Protein AF-0000000086098957 (afdb_homodimer)

Organism: Naegleria lovaniensis (NCBI:txid51637)

InterPro domains:
  IPR000182 GNAT domain [PF00583] (51-144)
  IPR000182 GNAT domain [PS51186] (6-158)
  IPR016181 Acyl-CoA N-acyltransferase [SSF55729] (6-153)
  IPR050680 YpeA/RimI acetyltransferase [PTHR43420] (32-149)

pLDDT: mean 95.62, std 7.07, range [46.75, 98.88]

Solvent-accessible surface area (backbone atoms only — not comparable to full-atom values): 16841 Å² total; per-residue (Å²): 127,67,72,72,44,76,45,72,46,75,55,51,75,88,45,37,68,60,53,34,50,47,50,41,51,44,36,36,73,76,71,67,37,82,63,54,64,69,46,19,40,49,18,45,47,44,32,68,74,37,58,87,48,20,48,46,35,31,33,30,38,33,51,68,92,45,75,42,79,45,30,36,32,32,35,31,46,39,66,33,39,68,70,50,37,38,31,39,32,56,40,78,72,43,60,41,76,92,53,53,95,68,54,53,63,59,52,47,50,52,52,50,52,52,50,41,54,75,67,61,28,44,29,45,32,36,69,43,53,65,84,41,55,67,61,52,53,51,45,43,74,72,65,33,38,78,45,69,41,39,39,36,33,38,73,63,65,130,127,67,74,72,44,75,46,72,45,76,55,51,74,88,47,38,67,61,52,32,51,46,49,41,52,46,35,36,73,75,70,67,37,84,62,53,64,68,47,20,40,48,18,47,46,45,31,69,74,38,58,87,49,20,46,47,36,30,34,30,38,34,51,68,91,44,75,42,79,46,29,36,33,33,35,30,45,40,65,33,41,68,70,49,37,40,30,38,32,57,39,77,72,41,62,39,76,92,52,53,95,68,53,52,64,59,53,48,50,52,53,51,52,52,50,41,54,73,70,60,28,45,30,46,33,37,69,43,53,66,84,41,56,67,62,52,52,52,45,42,73,72,65,33,37,78,45,69,42,38,38,36,33,37,74,63,64,130

Sequence (316 aa):
MQQESYVIREGVPSDAPKITEFNIMMALETEGILLDREKATRGVVMLFEKPEKGQYFVAVHKNGSEETIVGACLVTYEWSDWRCCDYWWMQSVFVDKEHRRRGVFTQLFKYVEKKCIEAKSASFRLYVDKKNANAKSTYLKLGMQESHYEMCEMNFYEMQQESYVIREGVPSDAPKITEFNIMMALETEGILLDREKATRGVVMLFEKPEKGQYFVAVHKNGSEETIVGACLVTYEWSDWRCCDYWWMQSVFVDKEHRRRGVFTQLFKYVEKKCIEAKSASFRLYVDKKNANAKSTYLKLGMQESHYEMCEMNFYE

Foldseek 3Di:
DQDKDKDKDWDALVCLLVLLVQLQVCCCVPVVDHDDSVVSSCVSNVCNVPVLAWTKMFMWIDDPPDIDTFWMWIWGWDADPPVRATEIEIGSTGGHPVCPPVCRVVVNVVVVVVVCVVRVHPYYYYDDDPPCVVVVVVVVVSPDDDDPDDDDDDDDDD/DQDKDKDKDWDALVCLLVLLVQLQVCCCVPVVDHDDSVVSSCVSNVCNVPVLAWTKMFMWIDDPPDIDTFWMWIWGWDADPPVRATEIEIGSTGGHPVCPPVCRVVVNVVVVVVVCVVRVHPYYYYDDDPPCVVVVVVVVVSPDDDDPDDDDDDDDDD

Structure (mmCIF, N/CA/C/O backbone):
data_AF-0000000086098957-model_v1
#
loop_
_entity.id
_entity.type
_entity.pdbx_description
1 polymer 'N-acetyltransferase domain-containing protein'
#
loop_
_atom_site.group_PDB
_atom_site.id
_atom_site.type_symbol
_atom_site.label_atom_id
_atom_site.label_alt_id
_atom_site.label_comp_id
_atom_site.label_asym_id
_atom_site.label_entity_id
_atom_site.label_seq_id
_atom_site.pdbx_PDB_ins_code
_atom_site.Cartn_x
_atom_site.Cartn_y
_atom_site.Cartn_z
_atom_site.occupancy
_atom_site.B_iso_or_equiv
_atom_site.auth_seq_id
_atom_site.auth_comp_id
_atom_site.auth_asym_id
_atom_site.auth_atom_id
_atom_site.pdbx_PDB_model_num
ATOM 1 N N . MET A 1 1 ? 8.273 39.25 20.828 1 46.75 1 MET A N 1
ATOM 2 C CA . MET A 1 1 ? 7.336 38.75 19.828 1 46.75 1 MET A CA 1
ATOM 3 C C . MET A 1 1 ? 7.418 37.219 19.703 1 46.75 1 MET A C 1
ATOM 5 O O . MET A 1 1 ? 8.492 36.688 19.469 1 46.75 1 MET A O 1
ATOM 9 N N . GLN A 1 2 ? 6.688 36.406 20.359 1 58.78 2 GLN A N 1
ATOM 10 C CA . GLN A 1 2 ? 6.941 35 20.594 1 58.78 2 GLN A CA 1
ATOM 11 C C . GLN A 1 2 ? 7.039 34.25 19.266 1 58.78 2 GLN A C 1
ATOM 13 O O . GLN A 1 2 ? 6.262 34.469 18.344 1 58.78 2 GLN A O 1
ATOM 18 N N . GLN A 1 3 ? 8.164 33.75 18.812 1 69.81 3 GLN A N 1
ATOM 19 C CA . GLN A 1 3 ? 8.547 33.312 17.484 1 69.81 3 GLN A CA 1
ATOM 20 C C . GLN A 1 3 ? 7.715 32.094 17.047 1 69.81 3 GLN A C 1
ATOM 22 O O . GLN A 1 3 ? 7.633 31.109 17.766 1 69.81 3 GLN A O 1
ATOM 27 N N . GLU A 1 4 ? 6.641 32.375 16.141 1 85 4 GLU A N 1
ATOM 28 C CA . GLU A 1 4 ? 5.84 31.328 15.484 1 85 4 GLU A CA 1
ATOM 29 C C . GLU A 1 4 ? 6.73 30.297 14.812 1 85 4 GLU A C 1
ATOM 31 O O . GLU A 1 4 ? 7.719 30.641 14.164 1 85 4 GLU A O 1
ATOM 36 N N . SER A 1 5 ? 6.418 29.047 15.281 1 92.31 5 SER A N 1
ATOM 37 C CA . SER A 1 5 ? 7.188 27.969 14.664 1 92.31 5 SER A CA 1
ATOM 38 C C . SER A 1 5 ? 6.324 26.734 14.43 1 92.31 5 SER A C 1
ATOM 40 O O . SER A 1 5 ? 5.195 26.656 14.914 1 92.31 5 SER A O 1
ATOM 42 N N . TYR A 1 6 ? 6.711 25.984 13.594 1 96.69 6 TYR A N 1
ATOM 43 C CA . TYR A 1 6 ? 6.094 24.688 13.367 1 96.69 6 TYR A CA 1
ATOM 44 C C . TYR A 1 6 ? 7.027 23.547 13.781 1 96.69 6 TYR A C 1
ATOM 46 O O . TYR A 1 6 ? 8.234 23.625 13.555 1 96.69 6 TYR A O 1
ATOM 54 N N . VAL A 1 7 ? 6.52 22.578 14.445 1 97.06 7 VAL A N 1
ATOM 55 C CA . VAL A 1 7 ? 7.266 21.391 14.852 1 97.06 7 VAL A CA 1
ATOM 56 C C . VAL A 1 7 ? 6.551 20.125 14.359 1 97.06 7 VAL A C 1
ATOM 58 O O . VAL A 1 7 ? 5.328 20.016 14.484 1 97.06 7 VAL A O 1
ATOM 61 N N . ILE A 1 8 ? 7.312 19.234 13.766 1 98.62 8 ILE A N 1
ATOM 62 C CA . ILE A 1 8 ? 6.754 17.953 13.328 1 98.62 8 ILE A CA 1
ATOM 63 C C . ILE A 1 8 ? 7.051 16.875 14.367 1 98.62 8 ILE A C 1
ATOM 65 O O . ILE A 1 8 ? 8.164 16.812 14.891 1 98.62 8 ILE A O 1
ATOM 69 N N . ARG A 1 9 ? 6.145 16.094 14.664 1 98.38 9 ARG A N 1
ATOM 70 C CA . ARG A 1 9 ? 6.34 14.977 15.578 1 98.38 9 ARG A CA 1
ATOM 71 C C . ARG A 1 9 ? 5.434 13.805 15.219 1 98.38 9 ARG A C 1
ATOM 73 O O . ARG A 1 9 ? 4.543 13.938 14.375 1 98.38 9 ARG A O 1
ATOM 80 N N . GLU A 1 10 ? 5.711 12.656 15.844 1 98.62 10 GLU A N 1
ATOM 81 C CA . GLU A 1 10 ? 4.816 11.508 15.719 1 98.62 10 GLU A CA 1
ATOM 82 C C . GLU A 1 10 ? 3.473 11.781 16.391 1 98.62 10 GLU A C 1
ATOM 84 O O . GLU A 1 10 ? 3.416 12.438 17.422 1 98.62 10 GLU A O 1
ATOM 89 N N . GLY A 1 11 ? 2.422 11.328 15.758 1 98.69 11 GLY A N 1
ATOM 90 C CA . GLY A 1 11 ? 1.104 11.438 16.359 1 98.69 11 GLY A CA 1
ATOM 91 C C . GLY A 1 11 ? 0.959 10.609 17.625 1 98.69 11 GLY A C 1
ATOM 92 O O . GLY A 1 11 ? 1.625 9.578 17.781 1 98.69 11 GLY A O 1
ATOM 93 N N . VAL A 1 12 ? 0.164 11.055 18.5 1 98.44 12 VAL A N 1
ATOM 94 C CA . VAL A 1 12 ? -0.189 10.32 19.703 1 98.44 12 VAL A CA 1
ATOM 95 C C . VAL A 1 12 ? -1.706 10.172 19.797 1 98.44 12 VAL A C 1
ATOM 97 O O . VAL A 1 12 ? -2.447 10.875 19.109 1 98.44 12 VAL A O 1
ATOM 100 N N . PRO A 1 13 ? -2.166 9.219 20.609 1 98.56 13 PRO A N 1
ATOM 101 C CA . PRO A 1 13 ? -3.602 8.93 20.641 1 98.56 13 PRO A CA 1
ATOM 102 C C . PRO A 1 13 ? -4.449 10.172 20.906 1 98.56 13 PRO A C 1
ATOM 104 O O . PRO A 1 13 ? -5.551 10.297 20.375 1 98.56 13 PRO A O 1
ATOM 107 N N . SER A 1 14 ? -3.984 11.07 21.656 1 98.38 14 SER A N 1
ATOM 108 C CA . SER A 1 14 ? -4.758 12.266 22 1 98.38 14 SER A CA 1
ATOM 109 C C . SER A 1 14 ? -4.926 13.172 20.781 1 98.38 14 SER A C 1
ATOM 111 O O . SER A 1 14 ? -5.75 14.086 20.781 1 98.38 14 SER A O 1
ATOM 113 N N . ASP A 1 15 ? -4.195 12.953 19.703 1 98.56 15 ASP A N 1
ATOM 114 C CA . ASP A 1 15 ? -4.301 13.727 18.469 1 98.56 15 ASP A CA 1
ATOM 115 C C . ASP A 1 15 ? -5.453 13.227 17.594 1 98.56 15 ASP A C 1
ATOM 117 O O . ASP A 1 15 ? -5.84 13.891 16.641 1 98.56 15 ASP A O 1
ATOM 121 N N . ALA A 1 16 ? -6.051 12.117 17.922 1 98.69 16 ALA A N 1
ATOM 122 C CA . ALA A 1 16 ? -6.973 11.391 17.062 1 98.69 16 ALA A CA 1
ATOM 123 C C . ALA A 1 16 ? -8.172 12.25 16.688 1 98.69 16 ALA A C 1
ATOM 125 O O . ALA A 1 16 ? -8.57 12.297 15.523 1 98.69 16 ALA A O 1
ATOM 126 N N . PRO A 1 17 ? -8.766 13 17.609 1 98.56 17 PRO A N 1
ATOM 127 C CA . PRO A 1 17 ? -9.93 13.805 17.219 1 98.56 17 PRO A CA 1
ATOM 128 C C . PRO A 1 17 ? -9.602 14.844 16.156 1 98.56 17 PRO A C 1
ATOM 130 O O . PRO A 1 17 ? -10.352 15.008 15.188 1 98.56 17 PRO A O 1
ATOM 133 N N . LYS A 1 18 ? -8.516 15.516 16.281 1 98.56 18 LYS A N 1
ATOM 134 C CA . LYS A 1 18 ? -8.133 16.531 15.305 1 98.56 18 LYS A CA 1
ATOM 135 C C . LYS A 1 18 ? -7.773 15.906 13.969 1 98.56 18 LYS A C 1
ATOM 137 O O . LYS A 1 18 ? -8.125 16.438 12.914 1 98.56 18 LYS A O 1
ATOM 142 N N . ILE A 1 19 ? -7.07 14.781 13.969 1 98.75 19 ILE A N 1
ATOM 143 C CA . ILE A 1 19 ? -6.727 14.07 12.742 1 98.75 19 ILE A CA 1
ATOM 144 C C . ILE A 1 19 ? -8 13.633 12.023 1 98.75 19 ILE A C 1
ATOM 146 O O . ILE A 1 19 ? -8.109 13.766 10.805 1 98.75 19 ILE A O 1
ATOM 150 N N . THR A 1 20 ? -8.969 13.141 12.805 1 98.75 20 THR A N 1
ATOM 151 C CA . THR A 1 20 ? -10.25 12.75 12.219 1 98.75 20 THR A CA 1
ATOM 152 C C . THR A 1 20 ? -10.922 13.945 11.539 1 98.75 20 THR A C 1
ATOM 154 O O . THR A 1 20 ? -11.43 13.828 10.43 1 98.75 20 THR A O 1
ATOM 157 N N . GLU A 1 21 ? -10.875 15.078 12.195 1 98.38 21 GLU A N 1
ATOM 158 C CA . GLU A 1 21 ? -11.43 16.297 11.609 1 98.38 21 GLU A CA 1
ATOM 159 C C . GLU A 1 21 ? -10.734 16.641 10.297 1 98.38 21 GLU A C 1
ATOM 161 O O . GLU A 1 21 ? -11.391 17.031 9.32 1 98.38 21 GLU A O 1
ATOM 166 N N . PHE A 1 22 ? -9.445 16.562 10.258 1 98.44 22 PHE A N 1
ATOM 167 C CA . PHE A 1 22 ? -8.68 16.812 9.047 1 98.44 22 PHE A CA 1
ATOM 168 C C . PHE A 1 22 ? -9.125 15.891 7.922 1 98.44 22 PHE A C 1
ATOM 170 O O . PHE A 1 22 ? -9.32 16.328 6.785 1 98.44 22 PHE A O 1
ATOM 177 N N . ASN A 1 23 ? -9.281 14.57 8.266 1 98.38 23 ASN A N 1
ATOM 178 C CA . ASN A 1 23 ? -9.695 13.602 7.258 1 98.38 23 ASN A CA 1
ATOM 179 C C . ASN A 1 23 ? -11.062 13.945 6.676 1 98.38 23 ASN A C 1
ATOM 181 O O . ASN A 1 23 ? -11.266 13.859 5.465 1 98.38 23 ASN A O 1
ATOM 185 N N . ILE A 1 24 ? -11.953 14.312 7.535 1 97.88 24 ILE A N 1
ATOM 186 C CA . ILE A 1 24 ? -13.305 14.664 7.105 1 97.88 24 ILE A CA 1
ATOM 187 C C . ILE A 1 24 ? -13.258 15.891 6.203 1 97.88 24 ILE A C 1
ATOM 189 O O . ILE A 1 24 ? -13.867 15.898 5.129 1 97.88 24 ILE A O 1
ATOM 193 N N . MET A 1 25 ? -12.547 16.922 6.586 1 97 25 MET A N 1
ATOM 194 C CA . MET A 1 25 ? -12.398 18.141 5.785 1 97 25 MET A CA 1
ATOM 195 C C . MET A 1 25 ? -11.719 17.828 4.453 1 97 25 MET A C 1
ATOM 197 O O . MET A 1 25 ? -12.141 18.328 3.41 1 97 25 MET A O 1
ATOM 201 N N . MET A 1 26 ? -10.734 17.031 4.492 1 95.94 26 MET A N 1
ATOM 202 C CA . MET A 1 26 ? -9.984 16.656 3.303 1 95.94 26 MET A CA 1
ATOM 203 C C . MET A 1 26 ? -10.883 15.953 2.291 1 95.94 26 MET A C 1
ATOM 205 O O . MET A 1 26 ? -10.906 16.312 1.115 1 95.94 26 MET A O 1
ATOM 209 N N . ALA A 1 27 ? -11.562 14.883 2.779 1 95.62 27 ALA A N 1
ATOM 210 C CA . ALA A 1 27 ? -12.438 14.102 1.904 1 95.62 27 ALA A CA 1
ATOM 211 C C . ALA A 1 27 ? -13.477 15 1.233 1 95.62 27 ALA A C 1
ATOM 213 O O . ALA A 1 27 ? -13.734 14.867 0.035 1 95.62 27 ALA A O 1
ATOM 214 N N . LEU A 1 28 ? -13.992 15.922 1.978 1 94.5 28 LEU A N 1
ATOM 215 C CA . LEU A 1 28 ? -14.992 16.844 1.447 1 94.5 28 LEU A CA 1
ATOM 216 C C . LEU A 1 28 ? -14.367 17.797 0.43 1 94.5 28 LEU A C 1
ATOM 218 O O . LEU A 1 28 ? -14.891 17.969 -0.672 1 94.5 28 LEU A O 1
ATOM 222 N N . GLU A 1 29 ? -13.266 18.375 0.745 1 92.56 29 GLU A N 1
ATOM 223 C CA . GLU A 1 29 ? -12.602 19.391 -0.069 1 92.56 29 GLU A CA 1
ATOM 224 C C . GLU A 1 29 ? -12.055 18.781 -1.359 1 92.56 29 GLU A C 1
ATOM 226 O O . GLU A 1 29 ? -12.117 19.422 -2.418 1 92.56 29 GLU A O 1
ATOM 231 N N . THR A 1 30 ? -11.492 17.656 -1.287 1 88.69 30 THR A N 1
ATOM 232 C CA . THR A 1 30 ? -10.719 17.125 -2.404 1 88.69 30 THR A CA 1
ATOM 233 C C . THR A 1 30 ? -11.57 16.188 -3.252 1 88.69 30 THR A C 1
ATOM 235 O O . THR A 1 30 ? -11.375 16.078 -4.465 1 88.69 30 THR A O 1
ATOM 238 N N . GLU A 1 31 ? -12.5 15.398 -2.6 1 88.56 31 GLU A N 1
ATOM 239 C CA . GLU A 1 31 ? -13.219 14.352 -3.334 1 88.56 31 GLU A CA 1
ATOM 240 C C . GLU A 1 31 ? -14.727 14.57 -3.273 1 88.56 31 GLU A C 1
ATOM 242 O O . GLU A 1 31 ? -15.484 13.859 -3.924 1 88.56 31 GLU A O 1
ATOM 247 N N . GLY A 1 32 ? -15.148 15.586 -2.494 1 91.69 32 GLY A N 1
ATOM 248 C CA . GLY A 1 32 ? -16.578 15.828 -2.34 1 91.69 32 GLY A CA 1
ATOM 249 C C . GLY A 1 32 ? -17.281 14.727 -1.569 1 91.69 32 GLY A C 1
ATOM 250 O O . GLY A 1 32 ? -18.484 14.531 -1.729 1 91.69 32 GLY A O 1
ATOM 251 N N . ILE A 1 33 ? -16.562 13.961 -0.814 1 91.75 33 ILE A N 1
ATOM 252 C CA . ILE A 1 33 ? -17.094 12.828 -0.058 1 91.75 33 ILE A CA 1
ATOM 253 C C . ILE A 1 33 ? -17.344 13.25 1.387 1 91.75 33 ILE A C 1
ATOM 255 O O . ILE A 1 33 ? -16.516 13.922 2.004 1 91.75 33 ILE A O 1
ATOM 259 N N . LEU 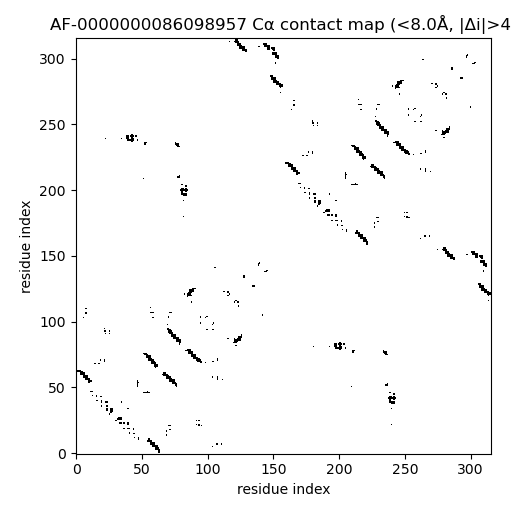A 1 34 ? -18.5 12.938 1.891 1 94.69 34 LEU A N 1
ATOM 260 C CA . LEU A 1 34 ? -18.781 13.094 3.312 1 94.69 34 LEU A CA 1
ATOM 261 C C . LEU A 1 34 ? -18.484 11.805 4.074 1 94.69 34 LEU A C 1
ATOM 263 O O . LEU A 1 34 ? -19.25 10.852 4.008 1 94.69 34 LEU A O 1
ATOM 267 N N . LEU A 1 35 ? -17.469 11.805 4.812 1 96.19 35 LEU A N 1
ATOM 268 C CA . LEU A 1 35 ? -17.078 10.617 5.566 1 96.19 35 LEU A CA 1
ATOM 269 C C . LEU A 1 35 ? -18 10.406 6.762 1 96.19 35 LEU A C 1
ATOM 271 O O . LEU A 1 35 ? -18.469 11.375 7.367 1 96.19 35 LEU A O 1
ATOM 275 N N . ASP A 1 36 ? -18.297 9.164 7.07 1 96.19 36 ASP A N 1
ATOM 276 C CA . ASP A 1 36 ? -18.891 8.82 8.352 1 96.19 36 ASP A CA 1
ATOM 277 C C . ASP A 1 36 ? -17.922 9.094 9.5 1 96.19 36 ASP A C 1
ATOM 279 O O . ASP A 1 36 ? -16.875 8.445 9.609 1 96.19 36 ASP A O 1
ATOM 283 N N . ARG A 1 37 ? -18.328 10.031 10.336 1 97.44 37 ARG A N 1
ATOM 284 C CA . ARG A 1 37 ? -17.422 10.484 11.391 1 97.44 37 ARG A CA 1
ATOM 285 C C . ARG A 1 37 ? -17.031 9.328 12.312 1 97.44 37 ARG A C 1
ATOM 287 O O . ARG A 1 37 ? -15.867 9.203 12.695 1 97.44 37 ARG A O 1
ATOM 294 N N . GLU A 1 38 ? -17.922 8.539 12.711 1 98.06 38 GLU A N 1
ATOM 295 C CA . GLU A 1 38 ? -17.641 7.418 13.602 1 98.06 38 GLU A CA 1
ATOM 296 C C . GLU A 1 38 ? -16.672 6.43 12.953 1 98.06 38 GLU A C 1
ATOM 298 O O . GLU A 1 38 ? -15.719 5.977 13.586 1 98.06 38 GLU A O 1
ATOM 303 N N . LYS A 1 39 ? -16.969 6.117 11.742 1 97.56 39 LYS A N 1
ATOM 304 C CA . LYS A 1 39 ? -16.094 5.195 11.008 1 97.56 39 LYS A CA 1
ATOM 305 C C . LYS A 1 39 ? -14.703 5.777 10.82 1 97.56 39 LYS A C 1
ATOM 307 O O . LYS A 1 39 ? -13.703 5.09 11.031 1 97.56 39 LYS A O 1
ATOM 312 N N . ALA A 1 40 ? -14.648 7.039 10.43 1 98.25 40 ALA A N 1
ATOM 313 C CA . ALA A 1 40 ? -13.359 7.703 10.25 1 98.25 40 ALA A CA 1
ATOM 314 C C . ALA A 1 40 ? -12.586 7.77 11.562 1 98.25 40 ALA A C 1
ATOM 316 O O . ALA A 1 40 ? -11.367 7.566 11.594 1 98.25 40 ALA A O 1
ATOM 317 N N . THR A 1 41 ? -13.289 8.07 12.672 1 98.69 41 THR A N 1
ATOM 318 C CA . THR A 1 41 ? -12.648 8.117 13.984 1 98.69 41 THR A CA 1
ATOM 319 C C . THR A 1 41 ? -12.055 6.758 14.344 1 98.69 41 THR A C 1
ATOM 321 O O . THR A 1 41 ? -10.906 6.672 14.789 1 98.69 41 THR A O 1
ATOM 324 N N . ARG A 1 42 ? -12.789 5.73 14.117 1 98.62 42 ARG A N 1
ATOM 325 C CA . ARG A 1 42 ? -12.281 4.387 14.391 1 98.62 42 ARG A CA 1
ATOM 326 C C . ARG A 1 42 ? -11.078 4.07 13.516 1 98.62 42 ARG A C 1
ATOM 328 O O . ARG A 1 42 ? -10.117 3.449 13.977 1 98.62 42 ARG A O 1
ATOM 335 N N . GLY A 1 43 ? -11.195 4.469 12.242 1 98.62 43 GLY A N 1
ATOM 336 C CA . GLY A 1 43 ? -10.07 4.27 11.336 1 98.62 43 GLY A CA 1
ATOM 337 C C . GLY A 1 43 ? -8.797 4.941 11.805 1 98.62 43 GLY A C 1
ATOM 338 O O . GLY A 1 43 ? -7.707 4.383 11.664 1 98.62 43 GLY A O 1
ATOM 339 N N . VAL A 1 44 ? -8.953 6.109 12.367 1 98.88 44 VAL A N 1
ATOM 340 C CA . VAL A 1 44 ? -7.809 6.855 12.883 1 98.88 44 VAL A CA 1
ATOM 341 C C . VAL A 1 44 ? -7.297 6.195 14.164 1 98.88 44 VAL A C 1
ATOM 343 O O . VAL A 1 44 ? -6.102 5.93 14.297 1 98.88 44 VAL A O 1
ATOM 346 N N . VAL A 1 45 ? -8.133 5.855 15.062 1 98.81 45 VAL A N 1
ATOM 347 C CA . VAL A 1 45 ? -7.781 5.324 16.375 1 98.81 45 VAL A CA 1
ATOM 348 C C . VAL A 1 45 ? -7.105 3.963 16.219 1 98.81 45 VAL A C 1
ATOM 350 O O . VAL A 1 45 ? -6.176 3.633 16.953 1 98.81 45 VAL A O 1
ATOM 353 N N . MET A 1 46 ? -7.516 3.178 15.281 1 98.62 46 MET A N 1
ATOM 354 C CA . MET A 1 46 ? -6.969 1.846 15.039 1 98.62 46 MET A CA 1
ATOM 355 C C . MET A 1 46 ? -5.465 1.91 14.797 1 98.62 46 MET A C 1
ATOM 357 O O . MET A 1 46 ? -4.73 1.003 15.188 1 98.62 46 MET A O 1
ATOM 361 N N . LEU A 1 47 ? -5.012 2.971 14.211 1 98.56 47 LEU A N 1
ATOM 362 C CA . LEU A 1 47 ? -3.594 3.092 13.898 1 98.56 47 LEU A CA 1
ATOM 363 C C . LEU A 1 47 ? -2.768 3.285 15.164 1 98.56 47 LEU A C 1
ATOM 365 O O . LEU A 1 47 ? -1.591 2.918 15.203 1 98.56 47 LEU A O 1
ATOM 369 N N . PHE A 1 48 ? -3.34 3.871 16.172 1 98.56 48 PHE A N 1
ATOM 370 C CA . PHE A 1 48 ? -2.643 4.023 17.438 1 98.56 48 PHE A CA 1
ATOM 371 C C . PHE A 1 48 ? -2.666 2.721 18.234 1 98.56 48 PHE A C 1
ATOM 373 O O . PHE A 1 48 ? -1.766 2.459 19.031 1 98.56 48 PHE A O 1
ATOM 380 N N . GLU A 1 49 ? -3.625 1.911 17.953 1 98.06 49 GLU A N 1
ATOM 381 C CA . GLU A 1 49 ? -3.746 0.608 18.594 1 98.06 49 GLU A CA 1
ATOM 382 C C . GLU A 1 49 ? -2.91 -0.447 17.875 1 98.06 49 GLU A C 1
ATOM 384 O O . GLU A 1 49 ? -2.42 -1.39 18.5 1 98.06 49 GLU A O 1
ATOM 389 N N . LYS A 1 50 ? -2.803 -0.349 16.609 1 97.69 50 LYS A N 1
ATOM 390 C CA . LYS A 1 50 ? -2.092 -1.288 15.742 1 97.69 50 LYS A CA 1
ATOM 391 C C . LYS A 1 50 ? -1.053 -0.569 14.891 1 97.69 50 LYS A C 1
ATOM 393 O O . LYS A 1 50 ? -1.226 -0.432 13.672 1 97.69 50 LYS A O 1
ATOM 398 N N . PRO A 1 51 ? 0.064 -0.258 15.516 1 96.38 51 PRO A N 1
ATOM 399 C CA . PRO A 1 51 ? 1.067 0.549 14.82 1 96.38 51 PRO A CA 1
ATOM 400 C C . PRO A 1 51 ? 1.68 -0.177 13.625 1 96.38 51 PRO A C 1
ATOM 402 O O . PRO A 1 51 ? 2.342 0.448 12.789 1 96.38 51 PRO A O 1
ATOM 405 N N . GLU A 1 52 ? 1.488 -1.504 13.484 1 95.94 52 GLU A N 1
ATOM 406 C CA . GLU A 1 52 ? 1.995 -2.244 12.336 1 95.94 52 GLU A CA 1
ATOM 407 C C . GLU A 1 52 ? 1.246 -1.863 11.062 1 95.94 52 GLU A C 1
ATOM 409 O O . GLU A 1 52 ? 1.717 -2.133 9.953 1 95.94 52 GLU A O 1
ATOM 414 N N . LYS A 1 53 ? 0.099 -1.184 11.242 1 97.5 53 LYS A N 1
ATOM 415 C CA . LYS A 1 53 ? -0.704 -0.788 10.094 1 97.5 53 LYS A CA 1
ATOM 416 C C . LYS A 1 53 ? -0.244 0.558 9.539 1 97.5 53 LYS A C 1
ATOM 418 O O . LYS A 1 53 ? -0.524 0.888 8.383 1 97.5 53 LYS A O 1
ATOM 423 N N . GLY A 1 54 ? 0.319 1.331 10.305 1 98.31 54 GLY A N 1
ATOM 424 C CA . GLY A 1 54 ? 0.729 2.672 9.922 1 98.31 54 GLY A CA 1
ATOM 425 C C . GLY A 1 54 ? 0.899 3.607 11.102 1 98.31 54 GLY A C 1
ATOM 426 O O . GLY A 1 54 ? 0.672 3.217 12.25 1 98.31 54 GLY A O 1
ATOM 427 N N . GLN A 1 55 ? 1.28 4.793 10.742 1 98.25 55 GLN A N 1
ATOM 428 C CA . GLN A 1 55 ? 1.533 5.793 11.773 1 98.25 55 GLN A CA 1
ATOM 429 C C . GLN A 1 55 ? 1.244 7.199 11.266 1 98.25 55 GLN A C 1
ATOM 431 O O . GLN A 1 55 ? 1.542 7.523 10.109 1 98.25 55 GLN A O 1
ATOM 436 N N . TYR A 1 56 ? 0.73 8 12.203 1 98.88 56 TYR A N 1
ATOM 437 C CA . TYR A 1 56 ? 0.499 9.406 11.875 1 98.88 56 TYR A CA 1
ATOM 438 C C . TYR A 1 56 ? 1.694 10.258 12.273 1 98.88 56 TYR A C 1
ATOM 440 O O . TYR A 1 56 ? 2.344 10 13.289 1 98.88 56 TYR A O 1
ATOM 448 N N . PHE A 1 57 ? 1.94 11.25 11.508 1 98.88 57 PHE A N 1
ATOM 449 C CA . PHE A 1 57 ? 2.789 12.391 11.844 1 98.88 57 PHE A CA 1
ATOM 450 C C . PHE A 1 57 ? 1.996 13.688 11.805 1 98.88 57 PHE A C 1
ATOM 452 O O . PHE A 1 57 ? 1.124 13.859 10.953 1 98.88 57 PHE A O 1
ATOM 459 N N . VAL A 1 58 ? 2.287 14.57 12.727 1 98.88 58 VAL A N 1
ATOM 460 C CA . VAL A 1 58 ? 1.493 15.797 12.805 1 98.88 58 VAL A CA 1
ATOM 461 C C . VAL A 1 58 ? 2.418 17.016 12.82 1 98.88 58 VAL A C 1
ATOM 463 O O . VAL A 1 58 ? 3.561 16.922 13.273 1 98.88 58 VAL A O 1
ATOM 466 N N . ALA A 1 59 ? 1.973 18.062 12.219 1 98.75 59 ALA A N 1
ATOM 467 C CA . ALA A 1 59 ? 2.592 19.391 12.328 1 98.75 59 ALA A CA 1
ATOM 468 C C . ALA A 1 59 ? 1.919 20.219 13.414 1 98.75 59 ALA A C 1
ATOM 470 O O . ALA A 1 59 ? 0.703 20.422 13.383 1 98.75 59 ALA A O 1
ATOM 471 N N . VAL A 1 60 ? 2.697 20.719 14.344 1 98.25 60 VAL A N 1
ATOM 472 C CA . VAL A 1 60 ? 2.199 21.516 15.469 1 98.25 60 VAL A CA 1
ATOM 473 C C . VAL A 1 60 ? 2.643 22.969 15.305 1 98.25 60 VAL A C 1
ATOM 475 O O . VAL A 1 60 ? 3.83 23.25 15.133 1 98.25 60 VAL A O 1
ATOM 478 N N . HIS A 1 61 ? 1.688 23.828 15.312 1 97.69 61 HIS A N 1
ATOM 479 C CA . HIS A 1 61 ? 1.974 25.25 15.352 1 97.69 61 HIS A CA 1
ATOM 480 C C . HIS A 1 61 ? 2.168 25.734 16.781 1 97.69 61 HIS A C 1
ATOM 482 O O . HIS A 1 61 ? 1.298 25.531 17.625 1 97.69 61 HIS A O 1
ATOM 488 N N . LYS A 1 62 ? 3.285 26.266 17 1 95.62 62 LYS A N 1
ATOM 489 C CA . LYS A 1 62 ? 3.576 26.859 18.297 1 95.62 62 LYS A CA 1
ATOM 490 C C . LYS A 1 62 ? 3.516 28.375 18.219 1 95.62 62 LYS A C 1
ATOM 492 O O . LYS A 1 62 ? 4.258 29 17.469 1 95.62 62 LYS A O 1
ATOM 497 N N . ASN A 1 63 ? 2.596 28.844 18.938 1 91.56 63 ASN A N 1
ATOM 498 C CA . ASN A 1 63 ? 2.451 30.281 19.109 1 91.56 63 ASN A CA 1
ATOM 499 C C . ASN A 1 63 ? 2.477 30.672 20.578 1 91.56 63 ASN A C 1
ATOM 501 O O . ASN A 1 63 ? 1.444 30.656 21.25 1 91.56 63 ASN A O 1
ATOM 505 N N . GLY A 1 64 ? 3.604 31.109 21.062 1 89.12 64 GLY A N 1
ATOM 506 C CA . GLY A 1 64 ? 3.775 31.281 22.484 1 89.12 64 GLY A CA 1
ATOM 507 C C . GLY A 1 64 ? 3.605 29.984 23.266 1 89.12 64 GLY A C 1
ATOM 508 O O . GLY A 1 64 ? 4.289 29 23 1 89.12 64 GLY A O 1
ATOM 509 N N . SER A 1 65 ? 2.645 30 24.172 1 88 65 SER A N 1
ATOM 510 C CA . SER A 1 65 ? 2.406 28.812 24.984 1 88 65 SER A CA 1
ATOM 511 C C . SER A 1 65 ? 1.334 27.922 24.359 1 88 65 SER A C 1
ATOM 513 O O . SER A 1 65 ? 1.084 26.812 24.844 1 88 65 SER A O 1
ATOM 515 N N . GLU A 1 66 ? 0.799 28.391 23.234 1 92.12 66 GLU A N 1
ATOM 516 C CA . GLU A 1 66 ? -0.278 27.656 22.594 1 92.12 66 GLU A CA 1
ATOM 517 C C . GLU A 1 66 ? 0.267 26.703 21.516 1 92.12 66 GLU A C 1
ATOM 519 O O . GLU A 1 66 ? 1.169 27.078 20.766 1 92.12 66 GLU A O 1
ATOM 524 N N . GLU A 1 67 ? -0.181 25.484 21.672 1 94.88 67 GLU A N 1
ATOM 525 C CA . GLU A 1 67 ? 0.16 24.5 20.656 1 94.88 67 GLU A CA 1
ATOM 526 C C . GLU A 1 67 ? -1.093 23.938 19.984 1 94.88 67 GLU A C 1
ATOM 528 O O . GLU A 1 67 ? -2.049 23.562 20.672 1 94.88 67 GLU A O 1
ATOM 533 N N . THR A 1 68 ? -1.034 24.016 18.625 1 96 68 THR A N 1
ATOM 534 C CA . THR A 1 68 ? -2.172 23.484 17.891 1 96 68 THR A CA 1
ATOM 535 C C . THR A 1 68 ? -1.701 22.625 16.719 1 96 68 THR A C 1
ATOM 537 O O . THR A 1 68 ? -0.741 22.984 16.031 1 96 68 THR A O 1
ATOM 540 N N . ILE A 1 69 ? -2.404 21.5 16.516 1 98 69 ILE A N 1
ATOM 541 C CA . ILE A 1 69 ? -2.123 20.703 15.328 1 98 69 ILE A CA 1
ATOM 542 C C . ILE A 1 69 ? -2.709 21.375 14.094 1 98 69 ILE A C 1
ATOM 544 O O . ILE A 1 69 ? -3.893 21.719 14.07 1 98 69 ILE A O 1
ATOM 548 N N . VAL A 1 70 ? -1.884 21.562 13.086 1 98.31 70 VAL A N 1
ATOM 549 C CA . VAL A 1 70 ? -2.35 22.312 11.93 1 98.31 70 VAL A CA 1
ATOM 550 C C . VAL A 1 70 ? -2.168 21.5 10.656 1 98.31 70 VAL A C 1
ATOM 552 O O . VAL A 1 70 ? -2.547 21.922 9.57 1 98.31 70 VAL A O 1
ATOM 555 N N . GLY A 1 71 ? -1.604 20.297 10.703 1 98.62 71 GLY A N 1
ATOM 556 C CA . GLY A 1 71 ? -1.412 19.375 9.594 1 98.62 71 GLY A CA 1
ATOM 557 C C . GLY A 1 71 ? -1.12 17.953 10.039 1 98.62 71 GLY A C 1
ATOM 558 O O . GLY A 1 71 ? -0.762 17.719 11.195 1 98.62 71 GLY A O 1
ATOM 559 N N . ALA A 1 72 ? -1.318 17.078 9.164 1 98.81 72 ALA A N 1
ATOM 560 C CA . ALA A 1 72 ? -1.056 15.664 9.461 1 98.81 72 ALA A CA 1
ATOM 561 C C . ALA A 1 72 ? -0.866 14.867 8.172 1 98.81 72 ALA A C 1
ATOM 563 O O . ALA A 1 72 ? -1.259 15.312 7.094 1 98.81 72 ALA A O 1
ATOM 564 N N . CYS A 1 73 ? -0.217 13.773 8.328 1 98.75 73 CYS A N 1
ATOM 565 C CA . CYS A 1 73 ? -0.202 12.742 7.297 1 98.75 73 CYS A CA 1
ATOM 566 C C . CYS A 1 73 ? -0.134 11.352 7.91 1 98.75 73 CYS A C 1
ATOM 568 O O . CYS A 1 73 ? 0.206 11.203 9.086 1 98.75 73 CYS A O 1
ATOM 570 N N . LEU A 1 74 ? -0.555 10.453 7.141 1 98.88 74 LEU A N 1
ATOM 571 C CA . LEU A 1 74 ? -0.484 9.039 7.488 1 98.88 74 LEU A CA 1
ATOM 572 C C . LEU A 1 74 ? 0.586 8.336 6.664 1 98.88 74 LEU A C 1
ATOM 574 O O . LEU A 1 74 ? 0.71 8.57 5.461 1 98.88 74 LEU A O 1
ATOM 578 N N . VAL A 1 75 ? 1.395 7.504 7.289 1 98.88 75 VAL A N 1
ATOM 579 C CA . VAL A 1 75 ? 2.262 6.559 6.594 1 98.88 75 VAL A CA 1
ATOM 580 C C . VAL A 1 75 ? 1.743 5.137 6.801 1 98.88 75 VAL A C 1
ATOM 582 O O . VAL A 1 75 ? 1.524 4.707 7.934 1 98.88 75 VAL A O 1
ATOM 585 N N . THR A 1 76 ? 1.503 4.445 5.742 1 98.75 76 THR A N 1
ATOM 586 C CA . THR A 1 76 ? 1.216 3.014 5.793 1 98.75 76 THR A CA 1
ATOM 587 C C . THR A 1 76 ? 2.375 2.209 5.211 1 98.75 76 THR A C 1
ATOM 589 O O . THR A 1 76 ? 3.332 2.781 4.688 1 98.75 76 THR A O 1
ATOM 592 N N . TYR A 1 77 ? 2.281 0.888 5.406 1 98.19 77 TYR A N 1
ATOM 593 C CA . TYR A 1 77 ? 3.395 0.016 5.047 1 98.19 77 TYR A CA 1
ATOM 594 C C . TYR A 1 77 ? 2.965 -1.016 4.012 1 98.19 77 TYR A C 1
ATOM 596 O O . TYR A 1 77 ? 1.867 -1.57 4.094 1 98.19 77 TYR A O 1
ATOM 604 N N . GLU A 1 78 ? 3.789 -1.196 3.064 1 98.19 78 GLU A N 1
ATOM 605 C CA . GLU A 1 78 ? 3.682 -2.295 2.107 1 98.19 78 GLU A CA 1
ATOM 606 C C . GLU A 1 78 ? 4.891 -3.223 2.197 1 98.19 78 GLU A C 1
ATOM 608 O O . GLU A 1 78 ? 6.02 -2.803 1.951 1 98.19 78 GLU A O 1
ATOM 613 N N . TRP A 1 79 ? 4.668 -4.504 2.471 1 98.06 79 TRP A N 1
ATOM 614 C CA . TRP A 1 79 ? 5.773 -5.449 2.582 1 98.06 79 TRP A CA 1
ATOM 615 C C . TRP A 1 79 ? 6.305 -5.832 1.206 1 98.06 79 TRP A C 1
ATOM 617 O O . TRP A 1 79 ? 5.535 -6.156 0.302 1 98.06 79 TRP A O 1
ATOM 627 N N . SER A 1 80 ? 7.582 -5.738 1.061 1 97.5 80 SER A N 1
ATOM 628 C CA . SER A 1 80 ? 8.266 -6.258 -0.12 1 97.5 80 SER A CA 1
ATOM 629 C C . SER A 1 80 ? 8.891 -7.621 0.16 1 97.5 80 SER A C 1
ATOM 631 O O . SER A 1 80 ? 9.914 -7.707 0.838 1 97.5 80 SER A O 1
ATOM 633 N N . ASP A 1 81 ? 8.336 -8.641 -0.442 1 97.94 81 ASP A N 1
ATOM 634 C CA . ASP A 1 81 ? 8.898 -9.977 -0.252 1 97.94 81 ASP A CA 1
ATOM 635 C C . ASP A 1 81 ? 10.211 -10.133 -1.004 1 97.94 81 ASP A C 1
ATOM 637 O O . ASP A 1 81 ? 11.062 -10.945 -0.625 1 97.94 81 ASP A O 1
ATOM 641 N N . TRP A 1 82 ? 10.445 -9.312 -2.043 1 96.75 82 TRP A N 1
ATOM 642 C CA . TRP A 1 82 ? 11.703 -9.328 -2.785 1 96.75 82 TRP A CA 1
ATOM 643 C C . TRP A 1 82 ? 12.836 -8.742 -1.948 1 96.75 82 TRP A C 1
ATOM 645 O O . TRP A 1 82 ? 13.953 -9.266 -1.953 1 96.75 82 TRP A O 1
ATOM 655 N N . ARG A 1 83 ? 12.531 -7.719 -1.17 1 95.75 83 ARG A N 1
ATOM 656 C CA . ARG A 1 83 ? 13.586 -6.934 -0.523 1 95.75 83 ARG A CA 1
ATOM 657 C C . ARG A 1 83 ? 13.586 -7.168 0.984 1 95.75 83 ARG A C 1
ATOM 659 O O . ARG A 1 83 ? 14.484 -6.691 1.688 1 95.75 83 ARG A O 1
ATOM 666 N N . CYS A 1 84 ? 12.578 -7.879 1.45 1 97.31 84 CYS A N 1
ATOM 667 C CA . CYS A 1 84 ? 12.477 -8.211 2.867 1 97.31 84 CYS A CA 1
ATOM 668 C C . CYS A 1 84 ? 12.469 -6.945 3.721 1 97.31 84 CYS A C 1
ATOM 670 O O . CYS A 1 84 ? 13.211 -6.844 4.695 1 97.31 84 CYS A O 1
ATOM 672 N N . CYS A 1 85 ? 11.719 -6 3.324 1 97.31 85 CYS A N 1
ATOM 673 C CA . CYS A 1 85 ? 11.531 -4.746 4.047 1 97.31 85 CYS A CA 1
ATOM 674 C C . CYS A 1 85 ? 10.219 -4.082 3.652 1 97.31 85 CYS A C 1
ATOM 676 O O . CYS A 1 85 ? 9.508 -4.57 2.771 1 97.31 85 CYS A O 1
ATOM 678 N N . ASP A 1 86 ? 9.891 -3.018 4.297 1 97.38 86 ASP A N 1
ATOM 679 C CA . ASP A 1 86 ? 8.664 -2.285 4.004 1 97.38 86 ASP A CA 1
ATOM 680 C C . ASP A 1 86 ? 8.922 -1.166 2.998 1 97.38 86 ASP A C 1
ATOM 682 O O . ASP A 1 86 ? 9.977 -0.528 3.025 1 97.38 86 ASP A O 1
ATOM 686 N N . TYR A 1 87 ? 7.992 -0.966 2.105 1 98.12 87 TYR A N 1
ATOM 687 C CA . TYR A 1 87 ? 7.805 0.315 1.436 1 98.12 87 TYR A CA 1
ATOM 688 C C . TYR A 1 87 ? 6.883 1.222 2.242 1 98.12 87 TYR A C 1
ATOM 690 O O . TYR A 1 87 ? 5.867 0.767 2.779 1 98.12 87 TYR A O 1
ATOM 698 N N . TRP A 1 88 ? 7.27 2.471 2.385 1 98.62 88 TRP A N 1
ATOM 699 C CA . TRP A 1 88 ? 6.422 3.445 3.064 1 98.62 88 TRP A CA 1
ATOM 700 C C . TRP A 1 88 ? 5.547 4.195 2.068 1 98.62 88 TRP A C 1
ATOM 702 O O . TRP A 1 88 ? 6.027 4.641 1.022 1 98.62 88 TRP A O 1
ATOM 712 N N . TRP A 1 89 ? 4.309 4.309 2.367 1 98.81 89 TRP A N 1
ATOM 713 C CA . TRP A 1 89 ? 3.354 5.059 1.557 1 98.81 89 TRP A CA 1
ATOM 714 C C . TRP A 1 89 ? 2.824 6.266 2.318 1 98.81 89 TRP A C 1
ATOM 716 O O . TRP A 1 89 ? 2.266 6.125 3.41 1 98.81 89 TRP A O 1
ATOM 726 N N . MET A 1 90 ? 3.037 7.434 1.814 1 98.62 90 MET A N 1
ATOM 727 C CA . MET A 1 90 ? 2.457 8.641 2.398 1 98.62 90 MET A CA 1
ATOM 728 C C . MET A 1 90 ? 1.008 8.812 1.955 1 98.62 90 MET A C 1
ATOM 730 O O . MET A 1 90 ? 0.713 8.789 0.759 1 98.62 90 MET A O 1
ATOM 734 N N . GLN A 1 91 ? 0.128 8.953 2.922 1 97.38 91 GLN A N 1
ATOM 735 C CA . GLN A 1 91 ? -1.31 9.07 2.697 1 97.38 91 GLN A CA 1
ATOM 736 C C . GLN A 1 91 ? -1.919 10.156 3.572 1 97.38 91 GLN A C 1
ATOM 738 O O . GLN A 1 91 ? -1.268 10.664 4.488 1 97.38 91 GLN A O 1
ATOM 743 N N . SER A 1 92 ? -3.236 10.547 3.232 1 97.19 92 SER A N 1
ATOM 744 C CA . SER A 1 92 ? -4.066 11.406 4.074 1 97.19 92 SER A CA 1
ATOM 745 C C . SER A 1 92 ? -3.307 12.648 4.516 1 97.19 92 SER A C 1
ATOM 747 O O . SER A 1 92 ? -3.248 12.961 5.707 1 97.19 92 SER A O 1
ATOM 749 N N . VAL A 1 93 ? -2.736 13.297 3.57 1 97.44 93 VAL A N 1
ATOM 750 C CA . VAL A 1 93 ? -1.976 14.508 3.83 1 97.44 93 VAL A CA 1
ATOM 751 C C . VAL A 1 93 ? -2.922 15.703 3.908 1 97.44 93 VAL A C 1
ATOM 753 O O . VAL A 1 93 ? -3.67 15.977 2.967 1 97.44 93 VAL A O 1
ATOM 756 N N . PHE A 1 94 ? -2.879 16.406 5.012 1 98.06 94 PHE A N 1
ATOM 757 C CA . PHE A 1 94 ? -3.729 17.578 5.203 1 98.06 94 PHE A CA 1
ATOM 758 C C . PHE A 1 94 ? -2.979 18.688 5.945 1 98.06 94 PHE A C 1
ATOM 760 O O . PHE A 1 94 ? -2.285 18.422 6.93 1 98.06 94 PHE A O 1
ATOM 767 N N . VAL A 1 95 ? -3.027 19.859 5.441 1 97.94 95 VAL A N 1
ATOM 768 C CA . VAL A 1 95 ? -2.58 21.078 6.113 1 97.94 95 VAL A CA 1
ATOM 769 C C . VAL A 1 95 ? -3.723 22.094 6.16 1 97.94 95 VAL A C 1
ATOM 771 O O . VAL A 1 95 ? -4.34 22.391 5.137 1 97.94 95 VAL A O 1
ATOM 774 N N . ASP A 1 96 ? -4.016 22.562 7.34 1 97.25 96 ASP A N 1
ATOM 775 C CA . ASP A 1 96 ? -5.055 23.562 7.504 1 97.25 96 ASP A CA 1
ATOM 776 C C . ASP A 1 96 ? -4.84 24.734 6.539 1 97.25 96 ASP A C 1
ATOM 778 O O . ASP A 1 96 ? -3.713 25.203 6.359 1 97.25 96 ASP A O 1
ATOM 782 N N . LYS A 1 97 ? -5.918 25.172 6.027 1 95.56 97 LYS A N 1
ATOM 783 C CA . LYS A 1 97 ? -5.883 26.203 4.992 1 95.56 97 LYS A CA 1
ATOM 784 C C . LYS A 1 97 ? -5.113 27.438 5.465 1 95.56 97 LYS A C 1
ATOM 786 O O . LYS A 1 97 ? -4.332 28.016 4.707 1 95.56 97 LYS A O 1
ATOM 791 N N . GLU A 1 98 ? -5.285 27.844 6.684 1 95.25 98 GLU A N 1
ATOM 792 C CA . GLU A 1 98 ? -4.676 29.047 7.238 1 95.25 98 GLU A CA 1
ATOM 793 C C . GLU A 1 98 ? -3.162 28.891 7.363 1 95.25 98 GLU A C 1
ATOM 795 O O . GLU A 1 98 ? -2.447 29.875 7.566 1 95.25 98 GLU A O 1
ATOM 800 N N . HIS A 1 99 ? -2.684 27.719 7.234 1 96.75 99 HIS A N 1
ATOM 801 C CA . HIS A 1 99 ? -1.264 27.469 7.457 1 96.75 99 HIS A CA 1
ATOM 802 C C . HIS A 1 99 ? -0.59 26.953 6.195 1 96.75 99 HIS A C 1
ATOM 804 O O . HIS A 1 99 ? 0.55 26.484 6.238 1 96.75 99 HIS A O 1
ATOM 810 N N . ARG A 1 100 ? -1.317 26.938 5.086 1 94.69 100 ARG A N 1
ATOM 811 C CA . ARG A 1 100 ? -0.752 26.516 3.809 1 94.69 100 ARG A CA 1
ATOM 812 C C . ARG A 1 100 ? 0.156 27.594 3.227 1 94.69 100 ARG A C 1
ATOM 814 O O . ARG A 1 100 ? 0.095 28.766 3.643 1 94.69 100 ARG A O 1
ATOM 821 N N . ARG A 1 101 ? 1.042 27.234 2.418 1 93.75 101 ARG A N 1
ATOM 822 C CA . ARG A 1 101 ? 2.01 28.109 1.771 1 93.75 101 ARG A CA 1
ATOM 823 C C . ARG A 1 101 ? 2.961 28.734 2.793 1 93.75 101 ARG A C 1
ATOM 825 O O . ARG A 1 101 ? 3.377 29.875 2.646 1 93.75 101 ARG A O 1
ATOM 832 N N . ARG A 1 102 ? 3.16 28.047 3.84 1 94.44 102 ARG A N 1
ATOM 833 C CA . ARG A 1 102 ? 4.09 28.469 4.879 1 94.44 102 ARG A CA 1
ATOM 834 C C . ARG A 1 102 ? 5.164 27.422 5.121 1 94.44 102 ARG A C 1
ATOM 836 O O . ARG A 1 102 ? 5.855 27.453 6.145 1 94.44 102 ARG A O 1
ATOM 843 N N . GLY A 1 103 ? 5.23 26.375 4.297 1 95.56 103 GLY A N 1
ATOM 844 C CA . GLY A 1 103 ? 6.277 25.375 4.363 1 95.56 103 GLY A CA 1
ATOM 845 C C . GLY A 1 103 ? 5.922 24.188 5.246 1 95.56 103 GLY A C 1
ATOM 846 O O . GLY A 1 103 ? 6.762 23.328 5.516 1 95.56 103 GLY A O 1
ATOM 847 N N . VAL A 1 104 ? 4.742 24.156 5.766 1 97.56 104 VAL A N 1
ATOM 848 C CA . VAL A 1 104 ? 4.324 23.125 6.711 1 97.56 104 VAL A CA 1
ATOM 849 C C . VAL A 1 104 ? 4.398 21.75 6.051 1 97.56 104 VAL A C 1
ATOM 851 O O . VAL A 1 104 ? 4.969 20.812 6.613 1 97.56 104 VAL A O 1
ATOM 854 N N . PHE A 1 105 ? 3.9 21.656 4.852 1 97.81 105 PHE A N 1
ATOM 855 C CA . PHE A 1 105 ? 3.92 20.375 4.16 1 97.81 105 PHE A CA 1
ATOM 856 C C . PHE A 1 105 ? 5.352 19.922 3.885 1 97.81 105 PHE A C 1
ATOM 858 O O . PHE A 1 105 ? 5.695 18.766 4.098 1 97.81 105 PHE A O 1
ATOM 865 N N . THR A 1 106 ? 6.105 20.828 3.418 1 97.75 106 THR A N 1
ATOM 866 C CA . THR A 1 106 ? 7.496 20.5 3.121 1 97.75 106 THR A CA 1
ATOM 867 C C . THR A 1 106 ? 8.203 19.953 4.359 1 97.75 106 THR A C 1
ATOM 869 O O . THR A 1 106 ? 8.93 18.969 4.273 1 97.75 106 THR A O 1
ATOM 872 N N . GLN A 1 107 ? 7.996 20.578 5.5 1 97.94 107 GLN A N 1
ATOM 873 C CA . GLN A 1 107 ? 8.594 20.109 6.746 1 97.94 107 GLN A CA 1
ATOM 874 C C . GLN A 1 107 ? 8.078 18.719 7.113 1 97.94 107 GLN A C 1
ATOM 876 O O . GLN A 1 107 ? 8.852 17.859 7.527 1 97.94 107 GLN A O 1
ATOM 881 N N . LEU A 1 108 ? 6.785 18.578 6.961 1 98.25 108 LEU A N 1
ATOM 882 C CA . LEU A 1 108 ? 6.168 17.281 7.219 1 98.25 108 LEU A CA 1
ATOM 883 C C . LEU A 1 108 ? 6.77 16.203 6.324 1 98.25 108 LEU A C 1
ATOM 885 O O . LEU A 1 108 ? 7.195 15.156 6.812 1 98.25 108 LEU A O 1
ATOM 889 N N . PHE A 1 109 ? 6.871 16.453 5.043 1 98.69 109 PHE A N 1
ATOM 890 C CA . PHE A 1 109 ? 7.402 15.539 4.047 1 98.69 109 PHE A CA 1
ATOM 891 C C . PHE A 1 109 ? 8.844 15.156 4.371 1 98.69 109 PHE A C 1
ATOM 893 O O . PHE A 1 109 ? 9.18 13.969 4.41 1 98.69 109 PHE A O 1
ATOM 900 N N . LYS A 1 110 ? 9.656 16.094 4.633 1 98.56 110 LYS A N 1
ATOM 901 C CA . LYS A 1 110 ? 11.07 15.852 4.898 1 98.56 110 LYS A CA 1
ATOM 902 C C . LYS A 1 110 ? 11.258 15.047 6.184 1 98.56 110 LYS A C 1
ATOM 904 O O . LYS A 1 110 ? 12.164 14.211 6.273 1 98.56 110 LYS A O 1
ATOM 909 N N . TYR A 1 111 ? 10.484 15.398 7.145 1 98.69 111 TYR A N 1
ATOM 910 C CA . TYR A 1 111 ? 10.531 14.633 8.391 1 98.69 111 TYR A CA 1
ATOM 911 C C . TYR A 1 111 ? 10.211 13.164 8.141 1 98.69 111 TYR A C 1
ATOM 913 O O . TYR A 1 111 ? 10.93 12.281 8.617 1 98.69 111 TYR A O 1
ATOM 921 N N . VAL A 1 112 ? 9.148 12.867 7.395 1 98.56 112 VAL A N 1
ATOM 922 C CA . VAL A 1 112 ? 8.719 11.5 7.113 1 98.56 112 VAL A CA 1
ATOM 923 C C . VAL A 1 112 ? 9.75 10.812 6.223 1 98.56 112 VAL A C 1
ATOM 925 O O . VAL A 1 112 ? 10.062 9.633 6.418 1 98.56 112 VAL A O 1
ATOM 928 N N . GLU A 1 113 ? 10.242 11.523 5.266 1 98.31 113 GLU A N 1
ATOM 929 C CA . GLU A 1 113 ? 11.305 10.992 4.418 1 98.31 113 GLU A CA 1
ATOM 930 C C . GLU A 1 113 ? 12.492 10.516 5.254 1 98.31 113 GLU A C 1
ATOM 932 O O . GLU A 1 113 ? 13.008 9.422 5.039 1 98.31 113 GLU A O 1
ATOM 937 N N . LYS A 1 114 ? 12.922 11.367 6.152 1 98 114 LYS A N 1
ATOM 938 C CA . LYS A 1 114 ? 14.023 11.016 7.043 1 98 114 LYS A CA 1
ATOM 939 C C . LYS A 1 114 ? 13.703 9.758 7.848 1 98 114 LYS A C 1
ATOM 941 O O . LYS A 1 114 ? 14.547 8.867 7.98 1 98 114 LYS A O 1
ATOM 946 N N . LYS A 1 115 ? 12.547 9.672 8.391 1 97.94 115 LYS A N 1
ATOM 947 C CA . LYS A 1 115 ? 12.125 8.5 9.156 1 97.94 115 LYS A CA 1
ATOM 948 C C . LYS A 1 115 ? 12.102 7.25 8.289 1 97.94 115 LYS A C 1
ATOM 950 O O . LYS A 1 115 ? 12.445 6.16 8.75 1 97.94 115 LYS A O 1
ATOM 955 N N . CYS A 1 116 ? 11.594 7.402 7.105 1 97.69 116 CYS A N 1
ATOM 956 C CA . CYS A 1 116 ? 11.547 6.312 6.137 1 97.69 116 CYS A CA 1
ATOM 957 C C . CYS A 1 116 ? 12.938 5.723 5.922 1 97.69 116 CYS A C 1
ATOM 959 O O . CYS A 1 116 ? 13.109 4.504 5.941 1 97.69 116 CYS A O 1
ATOM 961 N N . ILE A 1 117 ? 13.922 6.543 5.754 1 97.06 117 ILE A N 1
ATOM 962 C CA . ILE A 1 117 ? 15.305 6.137 5.523 1 97.06 117 ILE A CA 1
ATOM 963 C C . ILE A 1 117 ? 15.859 5.48 6.781 1 97.06 117 ILE A C 1
ATOM 965 O O . ILE A 1 117 ? 16.516 4.434 6.711 1 97.06 117 ILE A O 1
ATOM 969 N N . GLU A 1 118 ? 15.609 6.082 7.91 1 97.31 118 GLU A N 1
ATOM 970 C CA . GLU A 1 118 ? 16.078 5.543 9.188 1 97.31 118 GLU A CA 1
ATOM 971 C C . GLU A 1 118 ? 15.492 4.152 9.438 1 97.31 118 GLU A C 1
ATOM 973 O O . GLU A 1 118 ? 16.141 3.316 10.078 1 97.31 118 GLU A O 1
ATOM 978 N N . ALA A 1 119 ? 14.32 3.914 8.938 1 96.62 119 ALA A N 1
ATOM 979 C CA . ALA 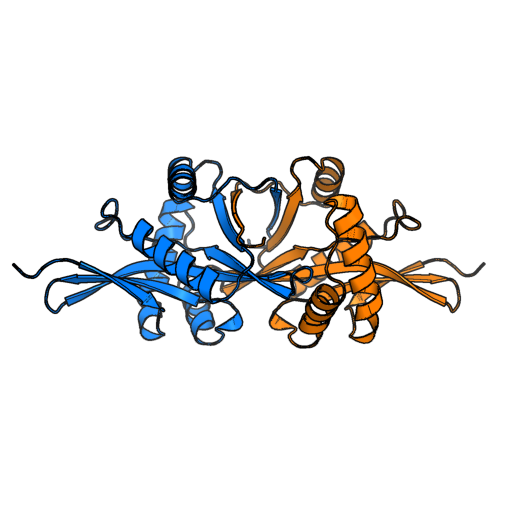A 1 119 ? 13.648 2.629 9.117 1 96.62 119 ALA A CA 1
ATOM 980 C C . ALA A 1 119 ? 14.164 1.598 8.117 1 96.62 119 ALA A C 1
ATOM 982 O O . ALA A 1 119 ? 13.664 0.47 8.07 1 96.62 119 ALA A O 1
ATOM 983 N N . LYS A 1 120 ? 15.102 1.97 7.215 1 96.31 120 LYS A N 1
ATOM 984 C CA . LYS A 1 120 ? 15.695 1.108 6.199 1 96.31 120 LYS A CA 1
ATOM 985 C C . LYS A 1 120 ? 14.648 0.634 5.195 1 96.31 120 LYS A C 1
ATOM 987 O O . LYS A 1 120 ? 14.688 -0.516 4.754 1 96.31 120 LYS A O 1
ATOM 992 N N . SER A 1 121 ? 13.664 1.493 4.984 1 96.75 121 SER A N 1
ATOM 993 C CA . SER A 1 121 ? 12.703 1.232 3.914 1 96.75 121 SER A CA 1
ATOM 994 C C . SER A 1 121 ? 13.375 1.308 2.545 1 96.75 121 SER A C 1
ATOM 996 O O . SER A 1 121 ? 14.289 2.107 2.334 1 96.75 121 SER A O 1
ATOM 998 N N . ALA A 1 122 ? 12.844 0.522 1.614 1 95.62 122 ALA A N 1
ATOM 999 C CA . ALA A 1 122 ? 13.445 0.499 0.282 1 95.62 122 ALA A CA 1
ATOM 1000 C C . ALA A 1 122 ? 12.883 1.62 -0.589 1 95.62 122 ALA A C 1
ATOM 1002 O O . ALA A 1 122 ? 13.492 1.997 -1.593 1 95.62 122 ALA A O 1
ATOM 1003 N N . SER A 1 123 ? 11.742 2.115 -0.232 1 97.75 123 SER A N 1
ATOM 1004 C CA . SER A 1 123 ? 11.094 3.107 -1.079 1 97.75 123 SER A CA 1
ATOM 1005 C C . SER A 1 123 ? 10.094 3.943 -0.283 1 97.75 123 SER A C 1
ATOM 1007 O O . SER A 1 123 ? 9.531 3.473 0.706 1 97.75 123 SER A O 1
ATOM 1009 N N . PHE A 1 124 ? 10.039 5.176 -0.624 1 98.69 124 PHE A N 1
ATOM 1010 C CA . PHE A 1 124 ? 9 6.094 -0.179 1 98.69 124 PHE A CA 1
ATOM 1011 C C . PHE A 1 124 ? 8.062 6.453 -1.33 1 98.69 124 PHE A C 1
ATOM 1013 O O . PHE A 1 124 ? 8.508 6.996 -2.348 1 98.69 124 PHE A O 1
ATOM 1020 N N . ARG A 1 125 ? 6.719 6.129 -1.146 1 98.69 125 ARG A N 1
ATOM 1021 C CA . ARG A 1 125 ? 5.793 6.176 -2.27 1 98.69 125 ARG A CA 1
ATOM 1022 C C . ARG A 1 125 ? 4.527 6.945 -1.904 1 98.69 125 ARG A C 1
ATOM 1024 O O . ARG A 1 125 ? 4.25 7.172 -0.724 1 98.69 125 ARG A O 1
ATOM 1031 N N . LEU A 1 126 ? 3.818 7.367 -2.855 1 98.56 126 LEU A N 1
ATOM 1032 C CA . LEU A 1 126 ? 2.457 7.879 -2.738 1 98.56 126 LEU A CA 1
ATOM 1033 C C . LEU A 1 126 ? 1.73 7.797 -4.078 1 98.56 126 LEU A C 1
ATOM 1035 O O . LEU A 1 126 ? 2.336 7.469 -5.098 1 98.56 126 LEU A O 1
ATOM 1039 N N . TYR A 1 127 ? 0.446 7.965 -4.051 1 97.81 127 TYR A N 1
ATOM 1040 C CA . TYR A 1 127 ? -0.331 8.156 -5.27 1 97.81 127 TYR A CA 1
ATOM 1041 C C . TYR A 1 127 ? -1.179 9.422 -5.18 1 97.81 127 TYR A C 1
ATOM 1043 O O . TYR A 1 127 ? -1.69 9.758 -4.109 1 97.81 127 TYR A O 1
ATOM 1051 N N . VAL A 1 128 ? -1.21 10.117 -6.242 1 96.12 128 VAL A N 1
ATOM 1052 C CA . VAL A 1 128 ? -1.847 11.43 -6.324 1 96.12 128 VAL A CA 1
ATOM 1053 C C . VAL A 1 128 ? -2.818 11.453 -7.504 1 96.12 128 VAL A C 1
ATOM 1055 O O . VAL A 1 128 ? -2.557 10.859 -8.547 1 96.12 128 VAL A O 1
ATOM 1058 N N . ASP A 1 129 ? -3.955 12.172 -7.316 1 95.19 129 ASP A N 1
ATOM 1059 C CA . ASP A 1 129 ? -4.91 12.32 -8.406 1 95.19 129 ASP A CA 1
ATOM 1060 C C . ASP A 1 129 ? -4.234 12.883 -9.656 1 95.19 129 ASP A C 1
ATOM 1062 O O . ASP A 1 129 ? -3.523 13.891 -9.586 1 95.19 129 ASP A O 1
ATOM 1066 N N . LYS A 1 130 ? -4.492 12.266 -10.805 1 94.62 130 LYS A N 1
ATOM 1067 C CA . LYS A 1 130 ? -3.873 12.672 -12.062 1 94.62 130 LYS A CA 1
ATOM 1068 C C . LYS A 1 130 ? -4.215 14.117 -12.398 1 94.62 130 LYS A C 1
ATOM 1070 O O . LYS A 1 130 ? -3.445 14.805 -13.078 1 94.62 130 LYS A O 1
ATOM 1075 N N . LYS A 1 131 ? -5.344 14.641 -11.922 1 93.62 131 LYS A N 1
ATOM 1076 C CA . LYS A 1 131 ? -5.812 15.984 -12.227 1 93.62 131 LYS A CA 1
ATOM 1077 C C . LYS A 1 131 ? -5.238 17 -11.25 1 93.62 131 LYS A C 1
ATOM 1079 O O . LYS A 1 131 ? -5.422 18.219 -11.422 1 93.62 131 LYS A O 1
ATOM 1084 N N . ASN A 1 132 ? -4.633 16.484 -10.211 1 93.12 132 ASN A N 1
ATOM 1085 C CA . ASN A 1 132 ? -4.055 17.375 -9.219 1 93.12 132 ASN A CA 1
ATOM 1086 C C . ASN A 1 132 ? -2.615 17.75 -9.562 1 93.12 132 ASN A C 1
ATOM 1088 O O . ASN A 1 132 ? -1.686 17.359 -8.852 1 93.12 132 ASN A O 1
ATOM 1092 N N . ALA A 1 133 ? -2.439 18.578 -10.539 1 93.44 133 ALA A N 1
ATOM 1093 C CA . ALA A 1 133 ? -1.132 18.938 -11.078 1 93.44 133 ALA A CA 1
ATOM 1094 C C . ALA A 1 133 ? -0.29 19.656 -10.023 1 93.44 133 ALA A C 1
ATOM 1096 O O . ALA A 1 133 ? 0.933 19.5 -9.984 1 93.44 133 ALA A O 1
ATOM 1097 N N . ASN A 1 134 ? -0.911 20.438 -9.258 1 92.38 134 ASN A N 1
ATOM 1098 C CA . ASN A 1 134 ? -0.202 21.172 -8.219 1 92.38 134 ASN A CA 1
ATOM 1099 C C . ASN A 1 134 ? 0.462 20.234 -7.215 1 92.38 134 ASN A C 1
ATOM 1101 O O . ASN A 1 134 ? 1.633 20.422 -6.875 1 92.38 134 ASN A O 1
ATOM 1105 N N . ALA A 1 135 ? -0.319 19.281 -6.688 1 93.31 135 ALA A N 1
ATOM 1106 C CA . ALA A 1 135 ? 0.249 18.328 -5.75 1 93.31 135 ALA A CA 1
ATOM 1107 C C . ALA A 1 135 ? 1.41 17.562 -6.383 1 93.31 135 ALA A C 1
ATOM 1109 O O . ALA A 1 135 ? 2.473 17.422 -5.773 1 93.31 135 ALA A O 1
ATOM 1110 N N . LYS A 1 136 ? 1.217 17.062 -7.578 1 95.81 136 LYS A N 1
ATOM 1111 C CA . LYS A 1 136 ? 2.26 16.328 -8.281 1 95.81 136 LYS A CA 1
ATOM 1112 C C . LYS A 1 136 ? 3.539 17.156 -8.391 1 95.81 136 LYS A C 1
ATOM 1114 O O . LYS A 1 136 ? 4.629 16.656 -8.094 1 95.81 136 LYS A O 1
ATOM 1119 N N . SER A 1 137 ? 3.41 18.375 -8.852 1 96.25 137 SER A N 1
ATOM 1120 C CA . SER A 1 137 ? 4.555 19.266 -8.992 1 96.25 137 SER A CA 1
ATOM 1121 C C . SER A 1 137 ? 5.297 19.438 -7.672 1 96.25 137 SER A C 1
ATOM 1123 O O . SER A 1 137 ? 6.527 19.484 -7.645 1 96.25 137 SER A O 1
ATOM 1125 N N . THR A 1 138 ? 4.57 19.562 -6.617 1 95.94 138 THR A N 1
ATOM 1126 C CA . THR A 1 138 ? 5.156 19.703 -5.289 1 95.94 138 THR A CA 1
ATOM 1127 C C . THR A 1 138 ? 5.992 18.484 -4.934 1 95.94 138 THR A C 1
ATOM 1129 O O . THR A 1 138 ? 7.129 18.609 -4.469 1 95.94 138 THR A O 1
ATOM 1132 N N . TYR A 1 139 ? 5.449 17.25 -5.141 1 97.81 139 TYR A N 1
ATOM 1133 C CA . TYR A 1 139 ? 6.164 16.016 -4.828 1 97.81 139 TYR A CA 1
ATOM 1134 C C . TYR A 1 139 ? 7.426 15.891 -5.668 1 97.81 139 TYR A C 1
ATOM 1136 O O . TYR A 1 139 ? 8.469 15.461 -5.172 1 97.81 139 TYR A O 1
ATOM 1144 N N . LEU A 1 140 ? 7.293 16.25 -6.961 1 97.62 140 LEU A N 1
ATOM 1145 C CA . LEU A 1 140 ? 8.453 16.203 -7.844 1 97.62 140 LEU A CA 1
ATOM 1146 C C . LEU A 1 140 ? 9.539 17.156 -7.375 1 97.62 140 LEU A C 1
ATOM 1148 O O . LEU A 1 140 ? 10.719 16.812 -7.363 1 97.62 140 LEU A O 1
ATOM 1152 N N . LYS A 1 141 ? 9.172 18.344 -6.965 1 97.25 141 LYS A N 1
ATOM 1153 C CA . LYS A 1 141 ? 10.109 19.344 -6.457 1 97.25 141 LYS A CA 1
ATOM 1154 C C . LYS A 1 141 ? 10.797 18.859 -5.184 1 97.25 141 LYS A C 1
ATOM 1156 O O . LYS A 1 141 ? 11.93 19.25 -4.895 1 97.25 141 LYS A O 1
ATOM 1161 N N . LEU A 1 142 ? 10.117 18.047 -4.469 1 97.75 142 LEU A N 1
ATOM 1162 C CA . LEU A 1 142 ? 10.641 17.547 -3.207 1 97.75 142 LEU A CA 1
ATOM 1163 C C . LEU A 1 142 ? 11.539 16.328 -3.441 1 97.75 142 LEU A C 1
ATOM 1165 O O . LEU A 1 142 ? 12.039 15.727 -2.48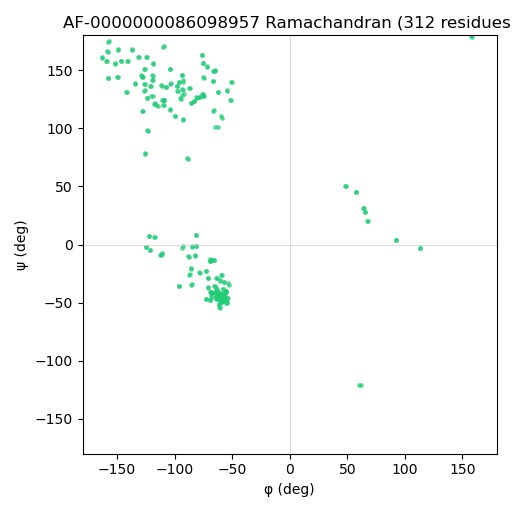8 1 97.75 142 LEU A O 1
ATOM 1169 N N . GLY A 1 143 ? 11.703 15.875 -4.684 1 97.5 143 GLY A N 1
ATOM 1170 C CA . GLY A 1 143 ? 12.695 14.867 -5.004 1 97.5 143 GLY A CA 1
ATOM 1171 C C . GLY A 1 143 ? 12.086 13.547 -5.441 1 97.5 143 GLY A C 1
ATOM 1172 O O . GLY A 1 143 ? 12.812 12.609 -5.789 1 97.5 143 GLY A O 1
ATOM 1173 N N . MET A 1 144 ? 10.789 13.445 -5.422 1 98.19 144 MET A N 1
ATOM 1174 C CA . MET A 1 144 ? 10.156 12.227 -5.918 1 98.19 144 MET A CA 1
ATOM 1175 C C . MET A 1 144 ? 10.164 12.203 -7.445 1 98.19 144 MET A C 1
ATOM 1177 O O . MET A 1 144 ? 10.359 13.227 -8.086 1 98.19 144 MET A O 1
ATOM 1181 N N . GLN A 1 145 ? 9.93 10.984 -7.949 1 97.94 145 GLN A N 1
ATOM 1182 C CA . GLN A 1 145 ? 9.828 10.789 -9.391 1 97.94 145 GLN A CA 1
ATOM 1183 C C . GLN A 1 145 ? 8.523 10.078 -9.758 1 97.94 145 GLN A C 1
ATOM 1185 O O . GLN A 1 145 ? 7.984 9.312 -8.961 1 97.94 145 GLN A O 1
ATOM 1190 N N . GLU A 1 146 ? 8.062 10.383 -10.984 1 97.19 146 GLU A N 1
ATOM 1191 C CA . GLU A 1 146 ? 6.934 9.602 -11.492 1 97.19 146 GLU A CA 1
ATOM 1192 C C . GLU A 1 146 ? 7.305 8.133 -11.641 1 97.19 146 GLU A C 1
ATOM 1194 O O . GLU A 1 146 ? 8.375 7.801 -12.156 1 97.19 146 GLU A O 1
ATOM 1199 N N . SER A 1 147 ? 6.441 7.297 -11.117 1 97.06 147 SER A N 1
ATOM 1200 C CA . SER A 1 147 ? 6.703 5.863 -11.219 1 97.06 147 SER A CA 1
ATOM 1201 C C . SER A 1 147 ? 6.496 5.363 -12.641 1 97.06 147 SER A C 1
ATOM 1203 O O . SER A 1 147 ? 5.715 5.941 -13.398 1 97.06 147 SER A O 1
ATOM 1205 N N . HIS A 1 148 ? 7.191 4.312 -13.008 1 95.44 148 HIS A N 1
ATOM 1206 C CA . HIS A 1 148 ? 6.957 3.643 -14.281 1 95.44 148 HIS A CA 1
ATOM 1207 C C . HIS A 1 148 ? 5.766 2.695 -14.188 1 95.44 148 HIS A C 1
ATOM 1209 O O . HIS A 1 148 ? 5.496 1.944 -15.133 1 95.44 148 HIS A O 1
ATOM 1215 N N . TYR A 1 149 ? 5.062 2.762 -13.07 1 96.38 149 TYR A N 1
ATOM 1216 C CA . TYR A 1 149 ? 3.887 1.925 -12.859 1 96.38 149 TYR A CA 1
ATOM 1217 C C . TYR A 1 149 ? 2.604 2.732 -13.031 1 96.38 149 TYR A C 1
ATOM 1219 O O . TYR A 1 149 ? 2.602 3.951 -12.844 1 96.38 149 TYR A O 1
ATOM 1227 N N . GLU A 1 150 ? 1.599 2.088 -13.422 1 96.62 150 GLU A N 1
ATOM 1228 C CA . GLU A 1 150 ? 0.237 2.609 -13.344 1 96.62 150 GLU A CA 1
ATOM 1229 C C . GLU A 1 150 ? -0.644 1.73 -12.461 1 96.62 150 GLU A C 1
ATOM 1231 O O . GLU A 1 150 ? -0.367 0.541 -12.289 1 96.62 150 GLU A O 1
ATOM 1236 N N . MET A 1 151 ? -1.661 2.361 -11.953 1 97.81 151 MET A N 1
ATOM 1237 C CA . MET A 1 151 ? -2.482 1.663 -10.969 1 97.81 151 MET A CA 1
ATOM 1238 C C . MET A 1 151 ? -3.785 1.175 -11.594 1 97.81 151 MET A C 1
ATOM 1240 O O . MET A 1 151 ? -4.41 1.891 -12.383 1 97.81 151 MET A O 1
ATOM 1244 N N . CYS A 1 152 ? -4.211 -0.01 -11.266 1 98.38 152 CYS A N 1
ATOM 1245 C CA . CYS A 1 152 ? -5.523 -0.573 -11.547 1 98.38 152 CYS A CA 1
ATOM 1246 C C . CYS A 1 152 ? -6.258 -0.93 -10.258 1 98.38 152 CYS A C 1
ATOM 1248 O O . CYS A 1 152 ? -5.629 -1.311 -9.273 1 98.38 152 CYS A O 1
ATOM 1250 N N . GLU A 1 153 ? -7.531 -0.765 -10.297 1 98.38 153 GLU A N 1
ATOM 1251 C CA . GLU A 1 153 ? -8.258 -1.009 -9.055 1 98.38 153 GLU A CA 1
ATOM 1252 C C . GLU A 1 153 ? -9.688 -1.461 -9.328 1 98.38 153 GLU A C 1
ATOM 1254 O O . GLU A 1 153 ? -10.203 -1.264 -10.43 1 98.38 153 GLU A O 1
ATOM 1259 N N . MET A 1 154 ? -10.234 -2.113 -8.43 1 97.62 154 MET A N 1
ATOM 1260 C CA . MET A 1 154 ? -11.641 -2.467 -8.289 1 97.62 154 MET A CA 1
ATOM 1261 C C . MET A 1 154 ? -12.156 -2.074 -6.91 1 97.62 154 MET A C 1
ATOM 1263 O O . MET A 1 154 ? -11.656 -2.549 -5.891 1 97.62 154 MET A O 1
ATOM 1267 N N . ASN A 1 155 ? -13.07 -1.15 -6.879 1 94.81 155 ASN A N 1
ATOM 1268 C CA . ASN A 1 155 ? -13.609 -0.662 -5.617 1 94.81 155 ASN A CA 1
ATOM 1269 C C . ASN A 1 155 ? -14.914 -1.371 -5.25 1 94.81 155 ASN A C 1
ATOM 1271 O O . ASN A 1 155 ? -15.734 -1.651 -6.121 1 94.81 155 ASN A O 1
ATOM 1275 N N . PHE A 1 156 ? -15.109 -1.684 -4.043 1 90.81 156 PHE A N 1
ATOM 1276 C CA . PHE A 1 156 ? -16.281 -2.408 -3.561 1 90.81 156 PHE A CA 1
ATOM 1277 C C . PHE A 1 156 ? -17.141 -1.517 -2.674 1 90.81 156 PHE A C 1
ATOM 1279 O O . PHE A 1 156 ? -18.188 -1.947 -2.176 1 90.81 156 PHE A O 1
ATOM 1286 N N . TYR A 1 157 ? -16.703 -0.443 -2.342 1 69.75 157 TYR A N 1
ATOM 1287 C CA . TYR A 1 157 ? -17.453 0.438 -1.461 1 69.75 157 TYR A CA 1
ATOM 1288 C C . TYR A 1 157 ? -18.562 1.157 -2.227 1 69.75 157 TYR A C 1
ATOM 1290 O O . TYR A 1 157 ? -18.438 1.378 -3.434 1 69.75 157 TYR A O 1
ATOM 1298 N N . GLU A 1 158 ? -19.891 0.993 -1.603 1 55.06 158 GLU A N 1
ATOM 1299 C CA . GLU A 1 158 ? -21.047 1.693 -2.131 1 55.06 158 GLU A CA 1
ATOM 1300 C C . GLU A 1 158 ? -20.906 3.203 -1.966 1 55.06 158 GLU A C 1
ATOM 1302 O O . GLU A 1 158 ? -20.25 3.672 -1.036 1 55.06 158 GLU A O 1
ATOM 1307 N N . MET B 1 1 ? -7.848 -41.469 -17.734 1 46.97 1 MET B N 1
ATOM 1308 C CA . MET B 1 1 ? -6.93 -40.375 -17.984 1 46.97 1 MET B CA 1
ATOM 1309 C C . MET B 1 1 ? -6.977 -39.344 -16.859 1 46.97 1 MET B C 1
ATOM 1311 O O . MET B 1 1 ? -8.047 -38.875 -16.5 1 46.97 1 MET B O 1
ATOM 1315 N N . GLN B 1 2 ? -6.16 -39.344 -15.867 1 58.62 2 GLN B N 1
ATOM 1316 C CA . GLN B 1 2 ? -6.352 -38.656 -14.602 1 58.62 2 GLN B CA 1
ATOM 1317 C C . GLN B 1 2 ? -6.523 -37.156 -14.812 1 58.62 2 GLN B C 1
ATOM 1319 O O . GLN B 1 2 ? -5.836 -36.562 -15.648 1 58.62 2 GLN B O 1
ATOM 1324 N N . GLN B 1 3 ? -7.656 -36.531 -14.641 1 68.94 3 GLN B N 1
ATOM 1325 C CA . GLN B 1 3 ? -8.117 -35.219 -15.062 1 68.94 3 GLN B CA 1
ATOM 1326 C C . GLN B 1 3 ? -7.27 -34.125 -14.445 1 68.94 3 GLN B C 1
ATOM 1328 O O . GLN B 1 3 ? -7.098 -34.062 -13.227 1 68.94 3 GLN B O 1
ATOM 1333 N N . GLU B 1 4 ? -6.266 -33.531 -15.273 1 85.12 4 GLU B N 1
ATOM 1334 C CA . GLU B 1 4 ? -5.469 -32.375 -14.914 1 85.12 4 GLU B CA 1
ATOM 1335 C C . GLU B 1 4 ? -6.355 -31.203 -14.461 1 85.12 4 GLU B C 1
ATOM 1337 O O . GLU B 1 4 ? -7.391 -30.938 -15.078 1 85.12 4 GLU B O 1
ATOM 1342 N N . SER B 1 5 ? -5.988 -30.797 -13.227 1 92.25 5 SER B N 1
ATOM 1343 C CA . SER B 1 5 ? -6.758 -29.672 -12.719 1 92.25 5 SER B CA 1
ATOM 1344 C C . SER B 1 5 ? -5.863 -28.688 -11.953 1 92.25 5 SER B C 1
ATOM 1346 O O . SER B 1 5 ? -4.707 -29 -11.664 1 92.25 5 SER B O 1
ATOM 1348 N N . TYR B 1 6 ? -6.273 -27.578 -11.844 1 96.69 6 TYR B N 1
ATOM 1349 C CA . TYR B 1 6 ? -5.625 -26.578 -11.008 1 96.69 6 TYR B CA 1
ATOM 1350 C C . TYR B 1 6 ? -6.492 -26.234 -9.805 1 96.69 6 TYR B C 1
ATOM 1352 O O . TYR B 1 6 ? -7.715 -26.125 -9.922 1 96.69 6 TYR B O 1
ATOM 1360 N N . VAL B 1 7 ? -5.91 -26.125 -8.656 1 97.06 7 VAL B N 1
ATOM 1361 C CA . VAL B 1 7 ? -6.594 -25.734 -7.43 1 97.06 7 VAL B CA 1
ATOM 1362 C C . VAL B 1 7 ? -5.867 -24.547 -6.793 1 97.06 7 VAL B C 1
ATOM 1364 O O . VAL B 1 7 ? -4.637 -24.531 -6.707 1 97.06 7 VAL B O 1
ATOM 1367 N N . ILE B 1 8 ? -6.641 -23.547 -6.422 1 98.56 8 ILE B N 1
ATOM 1368 C CA . ILE B 1 8 ? -6.07 -22.391 -5.727 1 98.56 8 ILE B CA 1
ATOM 1369 C C . ILE B 1 8 ? -6.273 -22.547 -4.223 1 98.56 8 ILE B C 1
ATOM 1371 O O . ILE B 1 8 ? -7.348 -22.953 -3.771 1 98.56 8 ILE B O 1
ATOM 1375 N N . ARG B 1 9 ? -5.32 -22.266 -3.471 1 98.38 9 ARG B N 1
ATOM 1376 C CA . ARG B 1 9 ? -5.422 -22.297 -2.016 1 98.38 9 ARG B CA 1
ATOM 1377 C C . ARG B 1 9 ? -4.5 -21.266 -1.38 1 98.38 9 ARG B C 1
ATOM 1379 O O . ARG B 1 9 ? -3.666 -20.672 -2.064 1 98.38 9 ARG B O 1
ATOM 1386 N N . GLU B 1 10 ? -4.715 -21.047 -0.086 1 98.62 10 GLU B N 1
ATOM 1387 C CA . GLU B 1 10 ? -3.791 -20.203 0.678 1 98.62 10 GLU B CA 1
ATOM 1388 C C . GLU B 1 10 ? -2.42 -20.859 0.796 1 98.62 10 GLU B C 1
ATOM 1390 O O . GLU B 1 10 ? -2.322 -22.094 0.923 1 98.62 10 GLU B O 1
ATOM 1395 N N . GLY B 1 11 ? -1.383 -20.062 0.693 1 98.69 11 GLY B N 1
ATOM 1396 C CA . GLY B 1 11 ? -0.036 -20.578 0.903 1 98.69 11 GLY B CA 1
ATOM 1397 C C . GLY B 1 11 ? 0.211 -21.047 2.324 1 98.69 11 GLY B C 1
ATOM 1398 O O . GLY B 1 11 ? -0.406 -20.531 3.266 1 98.69 11 GLY B O 1
ATOM 1399 N N . VAL B 1 12 ? 1.044 -21.984 2.455 1 98.44 12 VAL B N 1
ATOM 1400 C CA . VAL B 1 12 ? 1.492 -22.469 3.756 1 98.44 12 VAL B CA 1
ATOM 1401 C C . VAL B 1 12 ? 3.016 -22.391 3.836 1 98.44 12 VAL B C 1
ATOM 1403 O O . VAL B 1 12 ? 3.691 -22.281 2.812 1 98.44 12 VAL B O 1
ATOM 1406 N N . PRO B 1 13 ? 3.533 -22.422 5.062 1 98.56 13 PRO B N 1
ATOM 1407 C CA . PRO B 1 13 ? 4.977 -22.234 5.227 1 98.56 13 PRO B CA 1
ATOM 1408 C C . PRO B 1 13 ? 5.801 -23.188 4.363 1 98.56 13 PRO B C 1
ATOM 1410 O O . PRO B 1 13 ? 6.863 -22.812 3.859 1 98.56 13 PRO B O 1
ATOM 1413 N N . SER B 1 14 ? 5.363 -24.359 4.164 1 98.38 14 SER B N 1
ATOM 1414 C CA . SER B 1 14 ? 6.117 -25.328 3.389 1 98.38 14 SER B CA 1
ATOM 1415 C C . SER B 1 14 ? 6.188 -24.938 1.917 1 98.38 14 SER B C 1
ATOM 1417 O O . SER B 1 14 ? 6.98 -25.484 1.155 1 98.38 14 SER B O 1
ATOM 1419 N N . ASP B 1 15 ? 5.398 -23.984 1.449 1 98.56 15 ASP B N 1
ATOM 1420 C CA . ASP B 1 15 ? 5.406 -23.5 0.071 1 98.56 15 ASP B CA 1
ATOM 1421 C C . ASP B 1 15 ? 6.52 -22.469 -0.147 1 98.56 15 ASP B C 1
ATOM 1423 O O . ASP B 1 15 ? 6.828 -22.125 -1.286 1 98.56 15 ASP B O 1
ATOM 1427 N N . ALA B 1 16 ? 7.172 -22.016 0.899 1 98.69 16 ALA B N 1
ATOM 1428 C CA . ALA B 1 16 ? 8.062 -20.859 0.88 1 98.69 16 ALA B CA 1
ATOM 1429 C C . ALA B 1 16 ? 9.211 -21.062 -0.104 1 98.69 16 ALA B C 1
ATOM 1431 O O . ALA B 1 16 ? 9.539 -20.172 -0.887 1 98.69 16 ALA B O 1
ATOM 1432 N N . PRO B 1 17 ? 9.836 -22.25 -0.166 1 98.5 17 PRO B N 1
ATOM 1433 C CA . PRO B 1 17 ? 10.953 -22.406 -1.105 1 98.5 17 PRO B CA 1
ATOM 1434 C C . PRO B 1 17 ? 10.523 -22.219 -2.561 1 98.5 17 PRO B C 1
ATOM 1436 O O . PRO B 1 17 ? 11.219 -21.547 -3.33 1 98.5 17 PRO B O 1
ATOM 1439 N N . LYS B 1 18 ? 9.43 -22.766 -2.941 1 98.56 18 LYS B N 1
ATOM 1440 C CA . LYS B 1 18 ? 8.961 -22.656 -4.32 1 98.56 18 LYS B CA 1
ATOM 1441 C C . LYS B 1 18 ? 8.539 -21.219 -4.633 1 98.56 18 LYS B C 1
ATOM 1443 O O . LYS B 1 18 ? 8.805 -20.719 -5.727 1 98.56 18 LYS B O 1
ATOM 1448 N N . ILE B 1 19 ? 7.867 -20.531 -3.709 1 98.75 19 ILE B N 1
ATOM 1449 C CA . ILE B 1 19 ? 7.469 -19.141 -3.889 1 98.75 19 ILE B CA 1
ATOM 1450 C C . ILE B 1 19 ? 8.711 -18.281 -4.07 1 98.75 19 ILE B C 1
ATOM 1452 O O . ILE B 1 19 ? 8.742 -17.391 -4.938 1 98.75 19 ILE B O 1
ATOM 1456 N N . THR B 1 20 ? 9.742 -18.562 -3.258 1 98.75 20 THR B N 1
ATOM 1457 C CA . THR B 1 20 ? 10.992 -17.812 -3.395 1 98.75 20 THR B CA 1
ATOM 1458 C C . THR B 1 20 ? 11.586 -18.016 -4.789 1 98.75 20 THR B C 1
ATOM 1460 O O . THR B 1 20 ? 12.031 -17.047 -5.418 1 98.75 20 THR B O 1
ATOM 1463 N N . GLU B 1 21 ? 11.547 -19.234 -5.266 1 98.38 21 GLU B N 1
ATOM 1464 C CA . GLU B 1 21 ? 12.023 -19.516 -6.617 1 98.38 21 GLU B CA 1
ATOM 1465 C C . GLU B 1 21 ? 11.25 -18.719 -7.656 1 98.38 21 GLU B C 1
ATOM 1467 O O . GLU B 1 21 ? 11.836 -18.188 -8.602 1 98.38 21 GLU B O 1
ATOM 1472 N N . PHE B 1 22 ? 9.953 -18.672 -7.531 1 98.38 22 PHE B N 1
ATOM 1473 C CA . PHE B 1 22 ? 9.109 -17.906 -8.438 1 98.38 22 PHE B CA 1
ATOM 1474 C C . PHE B 1 22 ? 9.523 -16.438 -8.43 1 98.38 22 PHE B C 1
ATOM 1476 O O . PHE B 1 22 ? 9.625 -15.812 -9.492 1 98.38 22 PHE B O 1
ATOM 1483 N N . ASN B 1 23 ? 9.727 -15.875 -7.199 1 98.31 23 ASN B N 1
ATOM 1484 C CA . ASN B 1 23 ? 10.109 -14.477 -7.086 1 98.31 23 ASN B CA 1
ATOM 1485 C C . ASN B 1 23 ? 11.43 -14.195 -7.801 1 98.31 23 ASN B C 1
ATOM 1487 O O . ASN B 1 23 ? 11.562 -13.18 -8.492 1 98.31 23 ASN B O 1
ATOM 1491 N N . ILE B 1 24 ? 12.359 -15.07 -7.613 1 97.81 24 ILE B N 1
ATOM 1492 C CA . ILE B 1 24 ? 13.672 -14.906 -8.227 1 97.81 24 ILE B CA 1
ATOM 1493 C C . ILE B 1 24 ? 13.539 -14.969 -9.75 1 97.81 24 ILE B C 1
ATOM 1495 O O . ILE B 1 24 ? 14.078 -14.109 -10.461 1 97.81 24 ILE B O 1
ATOM 1499 N N . MET B 1 25 ? 12.82 -15.93 -10.281 1 96.88 25 MET B N 1
ATOM 1500 C CA . MET B 1 25 ? 12.586 -16.062 -11.719 1 96.88 25 MET B CA 1
ATOM 1501 C C . MET B 1 25 ? 11.836 -14.844 -12.258 1 96.88 25 MET B C 1
ATOM 1503 O O . MET B 1 25 ? 12.188 -14.32 -13.32 1 96.88 25 MET B O 1
ATOM 1507 N N . MET B 1 26 ? 10.883 -14.414 -11.555 1 95.81 26 MET B N 1
ATOM 1508 C CA . MET B 1 26 ? 10.07 -13.266 -11.945 1 95.81 26 MET B CA 1
ATOM 1509 C C . MET B 1 26 ? 10.93 -12.008 -12.078 1 95.81 26 MET B C 1
ATOM 1511 O O . MET B 1 26 ? 10.875 -11.312 -13.094 1 95.81 26 MET B O 1
ATOM 1515 N N . ALA B 1 27 ? 11.664 -11.711 -10.969 1 95.5 27 ALA B N 1
ATOM 1516 C CA . ALA B 1 27 ? 12.508 -10.516 -10.953 1 95.5 27 ALA B CA 1
ATOM 1517 C C . ALA B 1 27 ? 13.477 -10.516 -12.133 1 95.5 27 ALA B C 1
ATOM 1519 O O . ALA B 1 27 ? 13.664 -9.484 -12.781 1 95.5 27 ALA B O 1
ATOM 1520 N N . LEU B 1 28 ? 14.008 -11.656 -12.422 1 94.25 28 LEU B N 1
ATOM 1521 C CA . LEU B 1 28 ? 14.945 -11.781 -13.531 1 94.25 28 LEU B CA 1
ATOM 1522 C C . LEU B 1 28 ? 14.234 -11.594 -14.867 1 94.25 28 LEU B C 1
ATOM 1524 O O . LEU B 1 28 ? 14.688 -10.812 -15.711 1 94.25 28 LEU B O 1
ATOM 1528 N N . GLU B 1 29 ? 13.141 -12.227 -15.07 1 92.25 29 GLU B N 1
ATOM 1529 C CA . GLU B 1 29 ? 12.406 -12.242 -16.328 1 92.25 29 GLU B CA 1
ATOM 1530 C C . GLU B 1 29 ? 11.789 -10.875 -16.625 1 92.25 29 GLU B C 1
ATOM 1532 O O . GLU B 1 29 ? 11.773 -10.43 -17.766 1 92.25 29 GLU B O 1
ATOM 1537 N N . THR B 1 30 ? 11.266 -10.25 -15.664 1 88.44 30 THR B N 1
ATOM 1538 C CA . THR B 1 30 ? 10.438 -9.07 -15.891 1 88.44 30 THR B CA 1
ATOM 1539 C C . THR B 1 30 ? 11.258 -7.793 -15.727 1 88.44 30 THR B C 1
ATOM 1541 O O . THR B 1 30 ? 10.992 -6.789 -16.391 1 88.44 30 THR B O 1
ATOM 1544 N N . GLU B 1 31 ? 12.25 -7.781 -14.758 1 88.19 31 GLU B N 1
ATOM 1545 C CA . GLU B 1 31 ? 12.945 -6.539 -14.438 1 88.19 31 GLU B CA 1
ATOM 1546 C C . GLU B 1 31 ? 14.453 -6.672 -14.656 1 88.19 31 GLU B C 1
ATOM 1548 O O . GLU B 1 31 ? 15.188 -5.695 -14.539 1 88.19 31 GLU B O 1
ATOM 1553 N N . GLY B 1 32 ? 14.891 -7.895 -15 1 91.38 32 GLY B N 1
ATOM 1554 C CA . GLY B 1 32 ? 16.312 -8.125 -15.172 1 91.38 32 GLY B CA 1
ATOM 1555 C C . GLY B 1 32 ? 17.094 -8.023 -13.883 1 91.38 32 GLY B C 1
ATOM 1556 O O . GLY B 1 32 ? 18.297 -7.734 -13.898 1 91.38 32 GLY B O 1
ATOM 1557 N N . ILE B 1 33 ? 16.438 -8.156 -12.766 1 91.5 33 ILE B N 1
ATOM 1558 C CA . ILE B 1 33 ? 17.047 -8.031 -11.445 1 91.5 33 ILE B CA 1
ATOM 1559 C C . ILE B 1 33 ? 17.391 -9.414 -10.898 1 91.5 33 ILE B C 1
ATOM 1561 O O . ILE B 1 33 ? 16.578 -10.344 -10.992 1 91.5 33 ILE B O 1
ATOM 1565 N N . LEU B 1 34 ? 18.578 -9.57 -10.406 1 94.5 34 LEU B N 1
ATOM 1566 C CA . LEU B 1 34 ? 18.953 -10.773 -9.664 1 94.5 34 LEU B CA 1
ATOM 1567 C C . LEU B 1 34 ? 18.734 -10.586 -8.172 1 94.5 34 LEU B C 1
ATOM 1569 O O . LEU B 1 34 ? 19.516 -9.906 -7.504 1 94.5 34 LEU B O 1
ATOM 1573 N N . LEU B 1 35 ? 17.766 -11.203 -7.656 1 96 35 LEU B N 1
ATOM 1574 C CA . LEU B 1 35 ? 17.469 -11.07 -6.238 1 96 35 LEU B CA 1
ATOM 1575 C C . LEU B 1 35 ? 18.469 -11.859 -5.391 1 96 35 LEU B C 1
ATOM 1577 O O . LEU B 1 35 ? 18.938 -12.914 -5.809 1 96 35 LEU B O 1
ATOM 1581 N N . ASP B 1 36 ? 18.797 -11.305 -4.246 1 96.06 36 ASP B N 1
ATOM 1582 C CA . ASP B 1 36 ? 19.484 -12.086 -3.217 1 96.06 36 ASP B CA 1
ATOM 1583 C C . ASP B 1 36 ? 18.594 -13.188 -2.668 1 96.06 36 ASP B C 1
ATOM 1585 O O . ASP B 1 36 ? 17.578 -12.906 -2.023 1 96.06 36 ASP B O 1
ATOM 1589 N N . ARG B 1 37 ? 19.016 -14.422 -2.928 1 97.38 37 ARG B N 1
ATOM 1590 C CA . ARG B 1 37 ? 18.172 -15.555 -2.58 1 97.38 37 ARG B CA 1
ATOM 1591 C C . ARG B 1 37 ? 17.859 -15.578 -1.085 1 97.38 37 ARG B C 1
ATOM 1593 O O . ARG B 1 37 ? 16.734 -15.836 -0.676 1 97.38 37 ARG B O 1
ATOM 1600 N N . GLU B 1 38 ? 18.797 -15.367 -0.264 1 98 38 GLU B N 1
ATOM 1601 C CA . GLU B 1 38 ? 18.594 -15.383 1.182 1 98 38 GLU B CA 1
ATOM 1602 C C . GLU B 1 38 ? 17.625 -14.289 1.615 1 98 38 GLU B C 1
ATOM 1604 O O . GLU B 1 38 ? 16.719 -14.531 2.422 1 98 38 GLU B O 1
ATOM 1609 N N . LYS B 1 39 ? 17.859 -13.141 1.091 1 97.5 39 LYS B N 1
ATOM 1610 C CA . LYS B 1 39 ? 16.984 -12.023 1.417 1 97.5 39 LYS B CA 1
ATOM 1611 C C . LYS B 1 39 ? 15.562 -12.281 0.927 1 97.5 39 LYS B C 1
ATOM 1613 O O . LYS B 1 39 ? 14.594 -12.047 1.66 1 97.5 39 LYS B O 1
ATOM 1618 N N . ALA B 1 40 ? 15.43 -12.75 -0.294 1 98.25 40 ALA B N 1
ATOM 1619 C CA . ALA B 1 40 ? 14.117 -13.062 -0.849 1 98.25 40 ALA B CA 1
ATOM 1620 C C . ALA B 1 40 ? 13.43 -14.156 -0.04 1 98.25 40 ALA B C 1
ATOM 1622 O O . ALA B 1 40 ? 12.219 -14.086 0.204 1 98.25 40 ALA B O 1
ATOM 1623 N N . THR B 1 41 ? 14.188 -15.195 0.361 1 98.69 41 THR B N 1
ATOM 1624 C CA . THR B 1 41 ? 13.625 -16.266 1.173 1 98.69 41 THR B CA 1
ATOM 1625 C C . THR B 1 41 ? 13.094 -15.727 2.496 1 98.69 41 THR B C 1
ATOM 1627 O O . THR B 1 41 ? 11.984 -16.062 2.91 1 98.69 41 THR B O 1
ATOM 1630 N N . ARG B 1 42 ? 13.852 -14.891 3.129 1 98.62 42 ARG B N 1
ATOM 1631 C CA . ARG B 1 42 ? 13.406 -14.289 4.379 1 98.62 42 ARG B CA 1
ATOM 1632 C C . ARG B 1 42 ? 12.156 -13.438 4.164 1 98.62 42 ARG B C 1
ATOM 1634 O O . ARG B 1 42 ? 11.25 -13.438 4.992 1 98.62 42 ARG B O 1
ATOM 1641 N N . GLY B 1 43 ? 12.188 -12.68 3.055 1 98.62 43 GLY B N 1
ATOM 1642 C CA . GLY B 1 43 ? 11.023 -11.875 2.721 1 98.62 43 GLY B CA 1
ATOM 1643 C C . GLY B 1 43 ? 9.758 -12.695 2.564 1 98.62 43 GLY B C 1
ATOM 1644 O O . GLY B 1 43 ? 8.68 -12.266 2.982 1 98.62 43 GLY B O 1
ATOM 1645 N N . VAL B 1 44 ? 9.898 -13.852 1.991 1 98.88 44 VAL B N 1
ATOM 1646 C CA . VAL B 1 44 ? 8.766 -14.75 1.798 1 98.88 44 VAL B CA 1
ATOM 1647 C C . VAL B 1 44 ? 8.352 -15.359 3.137 1 98.88 44 VAL B C 1
ATOM 1649 O O . VAL B 1 44 ? 7.176 -15.328 3.502 1 98.88 44 VAL B O 1
ATOM 1652 N N . VAL B 1 45 ? 9.25 -15.836 3.906 1 98.81 45 VAL B N 1
ATOM 1653 C CA . VAL B 1 45 ? 8.992 -16.547 5.156 1 98.81 45 VAL B CA 1
ATOM 1654 C C . VAL B 1 45 ? 8.352 -15.594 6.168 1 98.81 45 VAL B C 1
ATOM 1656 O O . VAL B 1 45 ? 7.484 -15.992 6.945 1 98.81 45 VAL B O 1
ATOM 1659 N N . MET B 1 46 ? 8.742 -14.359 6.172 1 98.62 46 MET B N 1
ATOM 1660 C CA . MET B 1 46 ? 8.227 -13.359 7.102 1 98.62 46 MET B CA 1
ATOM 1661 C C . MET B 1 46 ? 6.707 -13.25 6.996 1 98.62 46 MET B C 1
ATOM 1663 O O . MET B 1 46 ? 6.027 -13.016 7.992 1 98.62 46 MET B O 1
ATOM 1667 N N . LEU B 1 47 ? 6.184 -13.461 5.836 1 98.56 47 LEU B N 1
ATOM 1668 C CA . LEU B 1 47 ? 4.746 -13.32 5.633 1 98.56 47 LEU B CA 1
ATOM 1669 C C . LEU B 1 47 ? 3.99 -14.461 6.316 1 98.56 47 LEU B C 1
ATOM 1671 O O . LEU B 1 47 ? 2.832 -14.297 6.707 1 98.56 47 LEU B O 1
ATOM 1675 N N . PHE B 1 48 ? 4.602 -15.602 6.441 1 98.56 48 PHE B N 1
ATOM 1676 C CA . PHE B 1 48 ? 3.979 -16.703 7.152 1 98.56 48 PHE B CA 1
ATOM 1677 C C . PHE B 1 48 ? 4.086 -16.516 8.656 1 98.56 48 PHE B C 1
ATOM 1679 O O . PHE B 1 48 ? 3.248 -17.016 9.414 1 98.56 48 PHE B O 1
ATOM 1686 N N . GLU B 1 49 ? 5.059 -15.773 9.062 1 98 49 GLU B N 1
ATOM 1687 C CA . GLU B 1 49 ? 5.258 -15.469 10.477 1 98 49 GLU B CA 1
ATOM 1688 C C . GLU B 1 49 ? 4.414 -14.273 10.906 1 98 49 GLU B C 1
ATOM 1690 O O . GLU B 1 49 ? 3.99 -14.188 12.062 1 98 49 GLU B O 1
ATOM 1695 N N . LYS B 1 50 ? 4.215 -13.336 10.047 1 97.69 50 LYS B N 1
ATOM 1696 C CA . LYS B 1 50 ? 3.479 -12.102 10.289 1 97.69 50 LYS B CA 1
ATOM 1697 C C . LYS B 1 50 ? 2.373 -11.906 9.258 1 97.69 50 LYS B C 1
ATOM 1699 O O . LYS B 1 50 ? 2.471 -11.031 8.391 1 97.69 50 LYS B O 1
ATOM 1704 N N . PRO B 1 51 ? 1.29 -12.617 9.477 1 96.38 51 PRO B N 1
ATOM 1705 C CA . PRO B 1 51 ? 0.224 -12.602 8.477 1 96.38 51 PRO B CA 1
ATOM 1706 C C . PRO B 1 51 ? -0.438 -11.227 8.344 1 96.38 51 PRO B C 1
ATOM 1708 O O . PRO B 1 51 ? -1.166 -10.977 7.379 1 96.38 51 PRO B O 1
ATOM 1711 N N . GLU B 1 52 ? -0.214 -10.297 9.281 1 95.94 52 GLU B N 1
ATOM 1712 C CA . GLU B 1 52 ? -0.766 -8.953 9.188 1 95.94 52 GLU B CA 1
ATOM 1713 C C . GLU B 1 52 ? -0.107 -8.164 8.055 1 95.94 52 GLU B C 1
ATOM 1715 O O . GLU B 1 52 ? -0.636 -7.145 7.609 1 95.94 52 GLU B O 1
ATOM 1720 N N . LYS B 1 53 ? 1.023 -8.703 7.57 1 97.44 53 LYS B N 1
ATOM 1721 C CA . LYS B 1 53 ? 1.742 -8.023 6.496 1 97.44 53 LYS B CA 1
ATOM 1722 C C . LYS B 1 53 ? 1.21 -8.438 5.129 1 97.44 53 LYS B C 1
ATOM 1724 O O . LYS B 1 53 ? 1.405 -7.727 4.141 1 97.44 53 LYS B O 1
ATOM 1729 N N . GLY B 1 54 ? 0.682 -9.531 5.027 1 98.31 54 GLY B N 1
ATOM 1730 C CA . GLY B 1 54 ? 0.209 -10.07 3.76 1 98.31 54 GLY B CA 1
ATOM 1731 C C . GLY B 1 54 ? 0.082 -11.586 3.768 1 98.31 54 GLY B C 1
ATOM 1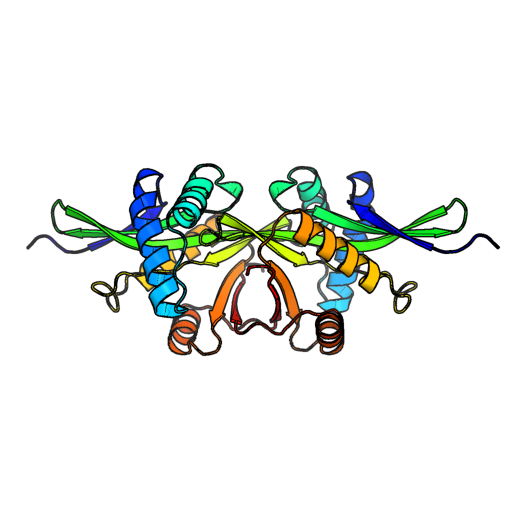732 O O . GLY B 1 54 ? 0.398 -12.234 4.766 1 98.31 54 GLY B O 1
ATOM 1733 N N . GLN B 1 55 ? -0.369 -12.047 2.639 1 98.25 55 GLN B N 1
ATOM 1734 C CA . GLN B 1 55 ? -0.596 -13.477 2.51 1 98.25 55 GLN B CA 1
ATOM 1735 C C . GLN B 1 55 ? -0.372 -13.945 1.074 1 98.25 55 GLN B C 1
ATOM 1737 O O . GLN B 1 55 ? -0.744 -13.25 0.126 1 98.25 55 GLN B O 1
ATOM 1742 N N . TYR B 1 56 ? 0.181 -15.164 1.003 1 98.88 56 TYR B N 1
ATOM 1743 C CA . TYR B 1 56 ? 0.354 -15.773 -0.312 1 98.88 56 TYR B CA 1
ATOM 1744 C C . TYR B 1 56 ? -0.838 -16.656 -0.666 1 98.88 56 TYR B C 1
ATOM 1746 O O . TYR B 1 56 ? -1.413 -17.312 0.206 1 98.88 56 TYR B O 1
ATOM 1754 N N . PHE B 1 57 ? -1.154 -16.688 -1.903 1 98.88 57 PHE B N 1
ATOM 1755 C CA . PHE B 1 57 ? -2.018 -17.672 -2.533 1 98.88 57 PHE B CA 1
ATOM 1756 C C . PHE B 1 57 ? -1.268 -18.422 -3.627 1 98.88 57 PHE B C 1
ATOM 1758 O O . PHE B 1 57 ? -0.455 -17.844 -4.344 1 98.88 57 PHE B O 1
ATOM 1765 N N . VAL B 1 58 ? -1.533 -19.703 -3.73 1 98.88 58 VAL B N 1
ATOM 1766 C CA . VAL B 1 58 ? -0.777 -20.5 -4.691 1 98.88 58 VAL B CA 1
ATOM 1767 C C . VAL B 1 58 ? -1.737 -21.297 -5.574 1 98.88 58 VAL B C 1
ATOM 1769 O O . VAL B 1 58 ? -2.848 -21.625 -5.152 1 98.88 58 VAL B O 1
ATOM 1772 N N . ALA B 1 59 ? -1.362 -21.469 -6.793 1 98.75 59 ALA B N 1
ATOM 1773 C CA . ALA B 1 59 ? -2.018 -22.391 -7.723 1 98.75 59 ALA B CA 1
ATOM 1774 C C . ALA B 1 59 ? -1.308 -23.75 -7.746 1 98.75 59 ALA B C 1
ATOM 1776 O O . ALA B 1 59 ? -0.104 -23.812 -8.008 1 98.75 59 ALA B O 1
ATOM 1777 N N . VAL B 1 60 ? -2.045 -24.812 -7.516 1 98.25 60 VAL B N 1
ATOM 1778 C CA . VAL B 1 60 ? -1.507 -26.172 -7.473 1 98.25 60 VAL B CA 1
ATOM 1779 C C . VAL B 1 60 ? -2.006 -26.953 -8.68 1 98.25 60 VAL B C 1
ATOM 1781 O O . VAL B 1 60 ? -3.211 -27.016 -8.938 1 98.25 60 VAL B O 1
ATOM 1784 N N . HIS B 1 61 ? -1.082 -27.469 -9.414 1 97.69 61 HIS B N 1
ATOM 1785 C CA . HIS B 1 61 ? -1.412 -28.391 -10.492 1 97.69 61 HIS B CA 1
ATOM 1786 C C . HIS B 1 61 ? -1.534 -29.812 -9.969 1 97.69 61 HIS B C 1
ATOM 1788 O O . HIS B 1 61 ? -0.607 -30.344 -9.344 1 97.69 61 HIS B O 1
ATOM 1794 N N . LYS B 1 62 ? -2.66 -30.344 -10.18 1 95.62 62 LYS B N 1
ATOM 1795 C CA . LYS B 1 62 ? -2.893 -31.734 -9.82 1 95.62 62 LYS B CA 1
ATOM 1796 C C . LYS B 1 62 ? -2.883 -32.625 -11.062 1 95.62 62 LYS B C 1
ATOM 1798 O O . LYS B 1 62 ? -3.689 -32.438 -11.977 1 95.62 62 LYS B O 1
ATOM 1803 N N . ASN B 1 63 ? -1.933 -33.438 -11.031 1 91.44 63 ASN B N 1
ATOM 1804 C CA . ASN B 1 63 ? -1.826 -34.469 -12.062 1 91.44 63 ASN B CA 1
ATOM 1805 C C . ASN B 1 63 ? -1.781 -35.875 -11.445 1 91.44 63 ASN B C 1
ATOM 1807 O O . ASN B 1 63 ? -0.71 -36.375 -11.078 1 91.44 63 ASN B O 1
ATOM 1811 N N . GLY B 1 64 ? -2.891 -36.531 -11.406 1 89.06 64 GLY B N 1
ATOM 1812 C CA . GLY B 1 64 ? -2.982 -37.781 -10.641 1 89.06 64 GLY B CA 1
ATOM 1813 C C . GLY B 1 64 ? -2.727 -37.562 -9.164 1 89.06 64 GLY B C 1
ATOM 1814 O O . GLY B 1 64 ? -3.391 -36.75 -8.516 1 89.06 64 GLY B O 1
ATOM 1815 N N . SER B 1 65 ? -1.713 -38.25 -8.656 1 88 65 SER B N 1
ATOM 1816 C CA . SER B 1 65 ? -1.384 -38.125 -7.242 1 88 65 SER B CA 1
ATOM 1817 C C . SER B 1 65 ? -0.323 -37.062 -7.004 1 88 65 SER B C 1
ATOM 1819 O O . SER B 1 65 ? -0.01 -36.75 -5.855 1 88 65 SER B O 1
ATOM 1821 N N . GLU B 1 66 ? 0.138 -36.5 -8.117 1 92.12 66 GLU B N 1
ATOM 1822 C CA . GLU B 1 66 ? 1.197 -35.5 -8 1 92.12 66 GLU B CA 1
ATOM 1823 C C . GLU B 1 66 ? 0.62 -34.094 -7.898 1 92.12 66 GLU B C 1
ATOM 1825 O O . GLU B 1 66 ? -0.333 -33.75 -8.602 1 92.12 66 GLU B O 1
ATOM 1830 N N . GLU B 1 67 ? 1.112 -33.406 -6.891 1 94.88 67 GLU B N 1
ATOM 1831 C CA . GLU B 1 67 ? 0.743 -32 -6.723 1 94.88 67 GLU B CA 1
ATOM 1832 C C . GLU B 1 67 ? 1.971 -31.109 -6.773 1 94.88 67 GLU B C 1
ATOM 1834 O O . GLU B 1 67 ? 2.979 -31.375 -6.117 1 94.88 67 GLU B O 1
ATOM 1839 N N . THR B 1 68 ? 1.834 -30.109 -7.668 1 96 68 THR B N 1
ATOM 1840 C CA . THR B 1 68 ? 2.941 -29.156 -7.793 1 96 68 THR B CA 1
ATOM 1841 C C . THR B 1 68 ? 2.43 -27.719 -7.816 1 96 68 THR B C 1
ATOM 1843 O O . THR B 1 68 ? 1.417 -27.438 -8.453 1 96 68 THR B O 1
ATOM 1846 N N . ILE B 1 69 ? 3.148 -26.844 -7.098 1 98 69 ILE B N 1
ATOM 1847 C CA . ILE B 1 69 ? 2.822 -25.422 -7.188 1 98 69 ILE B CA 1
ATOM 1848 C C . ILE B 1 69 ? 3.312 -24.875 -8.516 1 98 69 ILE B C 1
ATOM 1850 O O . ILE B 1 69 ? 4.484 -25.031 -8.875 1 98 69 ILE B O 1
ATOM 1854 N N . VAL B 1 70 ? 2.428 -24.219 -9.234 1 98.25 70 VAL B N 1
ATOM 1855 C CA . VAL B 1 70 ? 2.801 -23.766 -10.578 1 98.25 70 VAL B CA 1
ATOM 1856 C C . VAL B 1 70 ? 2.572 -22.266 -10.703 1 98.25 70 VAL B C 1
ATOM 1858 O O . VAL B 1 70 ? 2.871 -21.672 -11.742 1 98.25 70 VAL B O 1
ATOM 1861 N N . GLY B 1 71 ? 2.049 -21.562 -9.695 1 98.62 71 GLY B N 1
ATOM 1862 C CA . GLY B 1 71 ? 1.823 -20.125 -9.648 1 98.62 71 GLY B CA 1
ATOM 1863 C C . GLY B 1 71 ? 1.599 -19.609 -8.242 1 98.62 71 GLY B C 1
ATOM 1864 O O . GLY B 1 71 ? 1.306 -20.375 -7.324 1 98.62 71 GLY B O 1
ATOM 1865 N N . ALA B 1 72 ? 1.772 -18.375 -8.102 1 98.81 72 ALA B N 1
ATOM 1866 C CA . ALA B 1 72 ? 1.568 -17.734 -6.801 1 98.81 72 ALA B CA 1
ATOM 1867 C C . ALA B 1 72 ? 1.326 -16.234 -6.961 1 98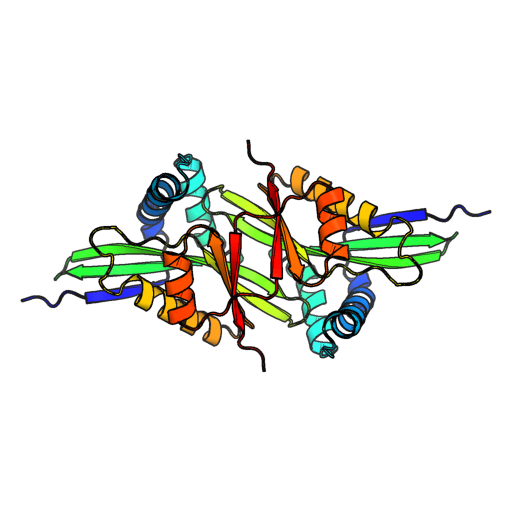.81 72 ALA B C 1
ATOM 1869 O O . ALA B 1 72 ? 1.646 -15.656 -8 1 98.81 72 ALA B O 1
ATOM 1870 N N . CYS B 1 73 ? 0.718 -15.695 -5.98 1 98.75 73 CYS B N 1
ATOM 1871 C CA . CYS B 1 73 ? 0.667 -14.25 -5.816 1 98.75 73 CYS B CA 1
ATOM 1872 C C . CYS B 1 73 ? 0.677 -13.867 -4.34 1 98.75 73 CYS B C 1
ATOM 1874 O O . CYS B 1 73 ? 0.416 -14.703 -3.477 1 98.75 73 CYS B O 1
ATOM 1876 N N . LEU B 1 74 ? 1.077 -12.695 -4.141 1 98.88 74 LEU B N 1
ATOM 1877 C CA . LEU B 1 74 ? 1.071 -12.094 -2.812 1 98.88 74 LEU B CA 1
ATOM 1878 C C . LEU B 1 74 ? -0.024 -11.039 -2.699 1 98.88 74 LEU B C 1
ATOM 1880 O O . LEU B 1 74 ? -0.225 -10.242 -3.619 1 98.88 74 LEU B O 1
ATOM 1884 N N . VAL B 1 75 ? -0.777 -11.031 -1.612 1 98.88 75 VAL B N 1
ATOM 1885 C CA . VAL B 1 75 ? -1.656 -9.922 -1.249 1 98.88 75 VAL B CA 1
ATOM 1886 C C . VAL B 1 75 ? -1.085 -9.188 -0.041 1 98.88 75 VAL B C 1
ATOM 1888 O O . VAL B 1 75 ? -0.785 -9.797 0.985 1 98.88 75 VAL B O 1
ATOM 1891 N N . THR B 1 76 ? -0.882 -7.93 -0.161 1 98.75 76 THR B N 1
ATOM 1892 C CA . THR B 1 76 ? -0.546 -7.07 0.969 1 98.75 76 THR B CA 1
ATOM 1893 C C . THR B 1 76 ? -1.711 -6.145 1.311 1 98.75 76 THR B C 1
ATOM 1895 O O . THR B 1 76 ? -2.719 -6.117 0.6 1 98.75 76 THR B O 1
ATOM 1898 N N . TYR B 1 77 ? -1.564 -5.465 2.449 1 98.19 77 TYR B N 1
ATOM 1899 C CA . TYR B 1 77 ? -2.67 -4.676 2.979 1 98.19 77 TYR B CA 1
ATOM 1900 C C . TYR B 1 77 ? -2.275 -3.209 3.117 1 98.19 77 TYR B C 1
ATOM 1902 O O . TYR B 1 77 ? -1.157 -2.898 3.533 1 98.19 77 TYR B O 1
ATOM 1910 N N . GLU B 1 78 ? -3.148 -2.383 2.732 1 98.25 78 GLU B N 1
ATOM 1911 C CA . GLU B 1 78 ? -3.068 -0.95 2.996 1 98.25 78 GLU B CA 1
ATOM 1912 C C . GLU B 1 78 ? -4.242 -0.478 3.852 1 98.25 78 GLU B C 1
ATOM 1914 O O . GLU B 1 78 ? -5.398 -0.571 3.432 1 98.25 78 GLU B O 1
ATOM 1919 N N . TRP B 1 79 ? -3.973 0.099 5.02 1 98.12 79 TRP B N 1
ATOM 1920 C CA . TRP B 1 79 ? -5.039 0.563 5.898 1 98.12 79 TRP B CA 1
ATOM 1921 C C . TRP B 1 79 ? -5.648 1.862 5.379 1 98.12 79 TRP B C 1
ATOM 1923 O O . TRP B 1 79 ? -4.922 2.795 5.023 1 98.12 79 TRP B O 1
ATOM 1933 N N . SER B 1 80 ? -6.934 1.881 5.293 1 97.56 80 SER B N 1
ATOM 1934 C CA . SER B 1 80 ? -7.668 3.109 5.012 1 97.56 80 SER B CA 1
ATOM 1935 C C . SER B 1 80 ? -8.242 3.717 6.289 1 97.56 80 SER B C 1
ATOM 1937 O O . SER B 1 80 ? -9.219 3.209 6.844 1 97.56 80 SER B O 1
ATOM 1939 N N . ASP B 1 81 ? -7.688 4.836 6.68 1 98 81 ASP B N 1
ATOM 1940 C CA . ASP B 1 81 ? -8.195 5.5 7.875 1 98 81 ASP B CA 1
ATOM 1941 C C . ASP B 1 81 ? -9.547 6.152 7.613 1 98 81 ASP B C 1
ATOM 1943 O O . ASP B 1 81 ? -10.336 6.348 8.539 1 98 81 ASP B O 1
ATOM 1947 N N . TRP B 1 82 ? -9.867 6.449 6.34 1 96.88 82 TRP B N 1
ATOM 1948 C CA . TRP B 1 82 ? -11.172 7.004 5.973 1 96.88 82 TRP B CA 1
ATOM 1949 C C . TRP B 1 82 ? -12.266 5.949 6.109 1 96.88 82 TRP B C 1
ATOM 1951 O O . TRP B 1 82 ? -13.367 6.246 6.582 1 96.88 82 TRP B O 1
ATOM 1961 N N . ARG B 1 83 ? -11.945 4.711 5.777 1 95.88 83 ARG B N 1
ATOM 1962 C CA . ARG B 1 83 ? -12.977 3.686 5.629 1 95.88 83 ARG B CA 1
ATOM 1963 C C . ARG B 1 83 ? -12.883 2.646 6.742 1 95.88 83 ARG B C 1
ATOM 1965 O O . ARG B 1 83 ? -13.734 1.768 6.852 1 95.88 83 ARG B O 1
ATOM 1972 N N . CYS B 1 84 ? -11.836 2.744 7.523 1 97.38 84 CYS B N 1
ATOM 1973 C CA . CYS B 1 84 ? -11.633 1.84 8.648 1 97.38 84 CYS B CA 1
ATOM 1974 C C . CYS B 1 84 ? -11.602 0.389 8.188 1 97.38 84 CYS B C 1
ATOM 1976 O O . CYS B 1 84 ? -12.297 -0.461 8.75 1 97.38 84 CYS B O 1
ATOM 1978 N N . CYS B 1 85 ? -10.898 0.143 7.156 1 97.38 85 CYS B N 1
ATOM 1979 C CA . CYS B 1 85 ? -10.703 -1.195 6.609 1 97.38 85 CYS B CA 1
ATOM 1980 C C . CYS B 1 85 ? -9.438 -1.259 5.766 1 97.38 85 CYS B C 1
ATOM 1982 O O . CYS B 1 85 ? -8.773 -0.242 5.555 1 97.38 85 CYS B O 1
ATOM 1984 N N . ASP B 1 86 ? -9.094 -2.418 5.32 1 97.44 86 ASP B N 1
ATOM 1985 C CA . ASP B 1 86 ? -7.91 -2.605 4.488 1 97.44 86 ASP B CA 1
ATOM 1986 C C . ASP B 1 86 ? -8.266 -2.529 3.004 1 97.44 86 ASP B C 1
ATOM 1988 O O . ASP B 1 86 ? -9.32 -3.006 2.586 1 97.44 86 ASP B O 1
ATOM 1992 N N . TYR B 1 87 ? -7.414 -1.899 2.244 1 98.06 87 TYR B N 1
ATOM 1993 C CA . TYR B 1 87 ? -7.309 -2.162 0.813 1 98.06 87 TYR B CA 1
ATOM 1994 C C . TYR B 1 87 ? -6.359 -3.324 0.54 1 98.06 87 TYR B C 1
ATOM 1996 O O . TYR B 1 87 ? -5.301 -3.43 1.163 1 98.06 87 TYR B O 1
ATOM 2004 N N . TRP B 1 88 ? -6.781 -4.223 -0.336 1 98.62 88 TRP B N 1
ATOM 2005 C CA . TRP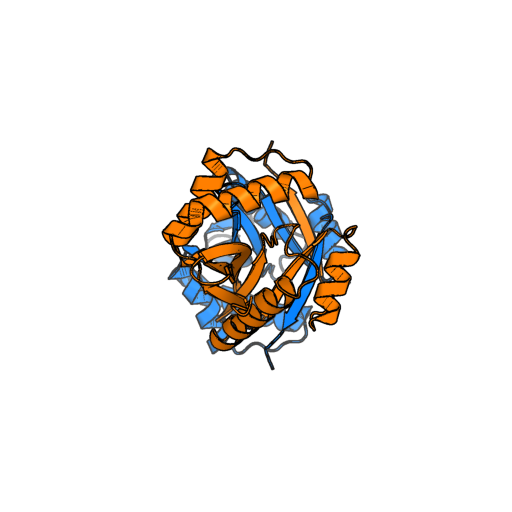 B 1 88 ? -5.922 -5.336 -0.729 1 98.62 88 TRP B CA 1
ATOM 2006 C C . TRP B 1 88 ? -5.133 -4.996 -1.989 1 98.62 88 TRP B C 1
ATOM 2008 O O . TRP B 1 88 ? -5.688 -4.457 -2.951 1 98.62 88 TRP B O 1
ATOM 2018 N N . TRP B 1 89 ? -3.889 -5.277 -1.978 1 98.81 89 TRP B N 1
ATOM 2019 C CA . TRP B 1 89 ? -3.006 -5.078 -3.123 1 98.81 89 TRP B CA 1
ATOM 2020 C C . TRP B 1 89 ? -2.465 -6.41 -3.631 1 98.81 89 TRP B C 1
ATOM 2022 O O . TRP B 1 89 ? -1.842 -7.164 -2.877 1 98.81 89 TRP B O 1
ATOM 2032 N N . MET B 1 90 ? -2.727 -6.742 -4.84 1 98.62 90 MET B N 1
ATOM 2033 C CA . MET B 1 90 ? -2.146 -7.934 -5.461 1 98.62 90 MET B CA 1
ATOM 2034 C C . MET B 1 90 ? -0.734 -7.648 -5.957 1 98.62 90 MET B C 1
ATOM 2036 O O . MET B 1 90 ? -0.51 -6.684 -6.688 1 98.62 90 MET B O 1
ATOM 2040 N N . GLN B 1 91 ? 0.196 -8.477 -5.531 1 97.25 91 GLN B N 1
ATOM 2041 C CA . GLN B 1 91 ? 1.613 -8.328 -5.848 1 97.25 91 GLN B CA 1
ATOM 2042 C C . GLN B 1 91 ? 2.238 -9.672 -6.207 1 97.25 91 GLN B C 1
ATOM 2044 O O . GLN B 1 91 ? 1.624 -10.727 -6.008 1 97.25 91 GLN B O 1
ATOM 2049 N N . SER B 1 92 ? 3.527 -9.617 -6.785 1 97.12 92 SER B N 1
ATOM 2050 C CA . SER B 1 92 ? 4.379 -10.781 -6.988 1 97.12 92 SER B CA 1
ATOM 2051 C C . SER B 1 92 ? 3.609 -11.922 -7.645 1 97.12 92 SER B C 1
ATOM 2053 O O . SER B 1 92 ? 3.613 -13.055 -7.145 1 97.12 92 SER B O 1
ATOM 2055 N N . VAL B 1 93 ? 2.961 -11.609 -8.695 1 97.44 93 VAL B N 1
ATOM 2056 C CA . VAL B 1 93 ? 2.182 -12.594 -9.445 1 97.44 93 VAL B CA 1
ATOM 2057 C C . VAL B 1 93 ? 3.094 -13.367 -10.391 1 97.44 93 VAL B C 1
ATOM 2059 O O . VAL B 1 93 ? 3.77 -12.773 -11.234 1 97.44 93 VAL B O 1
ATOM 2062 N N . PHE B 1 94 ? 3.107 -14.664 -10.258 1 98.06 94 PHE B N 1
ATOM 2063 C CA . PHE B 1 94 ? 3.93 -15.516 -11.109 1 98.06 94 PHE B CA 1
ATOM 2064 C C . PHE B 1 94 ? 3.188 -16.797 -11.461 1 98.06 94 PHE B C 1
ATOM 2066 O O . PHE B 1 94 ? 2.566 -17.422 -10.602 1 98.06 94 PHE B O 1
ATOM 2073 N N . VAL B 1 95 ? 3.168 -17.141 -12.703 1 97.94 95 VAL B N 1
ATOM 2074 C CA . VAL B 1 95 ? 2.721 -18.422 -13.219 1 97.94 95 VAL B CA 1
ATOM 2075 C C . VAL B 1 95 ? 3.828 -19.062 -14.055 1 97.94 95 VAL B C 1
ATOM 2077 O O . VAL B 1 95 ? 4.371 -18.438 -14.961 1 97.94 95 VAL B O 1
ATOM 2080 N N . ASP B 1 96 ? 4.172 -20.281 -13.703 1 97.19 96 ASP B N 1
ATOM 2081 C CA . ASP B 1 96 ? 5.18 -21 -14.461 1 97.19 96 ASP B CA 1
ATOM 2082 C C . ASP B 1 96 ? 4.867 -20.969 -15.953 1 97.19 96 ASP B C 1
ATOM 2084 O O . ASP B 1 96 ? 3.715 -21.141 -16.359 1 97.19 96 ASP B O 1
ATOM 2088 N N . LYS B 1 97 ? 5.891 -20.812 -16.688 1 95.5 97 LYS B N 1
ATOM 2089 C CA . LYS B 1 97 ? 5.758 -20.641 -18.141 1 95.5 97 LYS B CA 1
ATOM 2090 C C . LYS B 1 97 ? 4.98 -21.797 -18.766 1 95.5 97 LYS B C 1
ATOM 2092 O O . LYS B 1 97 ? 4.133 -21.594 -19.625 1 95.5 97 LYS B O 1
ATOM 2097 N N . GLU B 1 98 ? 5.207 -23 -18.344 1 95.25 98 GLU B N 1
ATOM 2098 C CA . GLU B 1 98 ? 4.594 -24.203 -18.906 1 95.25 98 GLU B CA 1
ATOM 2099 C C . GLU B 1 98 ? 3.096 -24.25 -18.609 1 95.25 98 GLU B C 1
ATOM 2101 O O . GLU B 1 98 ? 2.361 -25.031 -19.219 1 95.25 98 GLU B O 1
ATOM 2106 N N . HIS B 1 99 ? 2.648 -23.438 -17.734 1 96.69 99 HIS B N 1
ATOM 2107 C CA . HIS B 1 99 ? 1.254 -23.484 -17.312 1 96.69 99 HIS B CA 1
ATOM 2108 C C . HIS B 1 99 ? 0.525 -22.188 -17.656 1 96.69 99 HIS B C 1
ATOM 2110 O O . HIS B 1 99 ? -0.591 -21.953 -17.172 1 96.69 99 HIS B O 1
ATOM 2116 N N . ARG B 1 100 ? 1.19 -21.297 -18.375 1 94.62 100 ARG B N 1
ATOM 2117 C CA . ARG B 1 100 ? 0.563 -20.047 -18.797 1 94.62 100 ARG B CA 1
ATOM 2118 C C . ARG B 1 100 ? -0.41 -20.281 -19.938 1 94.62 100 ARG B C 1
ATOM 2120 O O . ARG B 1 100 ? -0.355 -21.328 -20.609 1 94.62 100 ARG B O 1
ATOM 2127 N N . ARG B 1 101 ? -1.329 -19.453 -20.094 1 93.75 101 ARG B N 1
ATOM 2128 C CA . ARG B 1 101 ? -2.363 -19.516 -21.125 1 93.75 101 ARG B CA 1
ATOM 2129 C C . ARG B 1 101 ? -3.27 -20.734 -20.922 1 93.75 101 ARG B C 1
ATOM 2131 O O . ARG B 1 101 ? -3.729 -21.344 -21.875 1 93.75 101 ARG B O 1
ATOM 2138 N N . ARG B 1 102 ? -3.373 -21.125 -19.734 1 94.44 102 ARG B N 1
ATOM 2139 C CA . ARG B 1 102 ? -4.25 -22.234 -19.359 1 94.44 102 ARG B CA 1
ATOM 2140 C C . ARG B 1 102 ? -5.273 -21.797 -18.312 1 94.44 102 ARG B C 1
ATOM 2142 O O . ARG B 1 102 ? -5.906 -22.625 -17.672 1 94.44 102 ARG B O 1
ATOM 2149 N N . GLY B 1 103 ? -5.348 -20.5 -18 1 95.56 103 GLY B N 1
ATOM 2150 C CA . GLY B 1 103 ? -6.359 -19.969 -17.109 1 95.56 103 GLY B CA 1
ATOM 2151 C C . GLY B 1 103 ? -5.91 -19.922 -15.664 1 95.56 103 GLY B C 1
ATOM 2152 O O . GLY B 1 103 ? -6.707 -19.609 -14.773 1 95.56 103 GLY B O 1
ATOM 2153 N N . VAL B 1 104 ? -4.719 -20.266 -15.383 1 97.5 104 VAL B N 1
ATOM 2154 C CA . VAL B 1 104 ? -4.211 -20.359 -14.023 1 97.5 104 VAL B CA 1
ATOM 2155 C C . VAL B 1 104 ? -4.281 -18.984 -13.352 1 97.5 104 VAL B C 1
ATOM 2157 O O . VAL B 1 104 ? -4.789 -18.859 -12.234 1 97.5 104 VAL B O 1
ATOM 2160 N N . PHE B 1 105 ? -3.842 -17.969 -14.047 1 97.75 105 PHE B N 1
ATOM 2161 C CA . PHE B 1 105 ? -3.861 -16.641 -13.469 1 97.75 105 PHE B CA 1
ATOM 2162 C C . PHE B 1 105 ? -5.293 -16.172 -13.203 1 97.75 105 PHE B C 1
ATOM 2164 O O . PHE B 1 105 ? -5.59 -15.633 -12.141 1 97.75 105 PHE B O 1
ATOM 2171 N N . THR B 1 106 ? -6.109 -16.406 -14.148 1 97.75 106 THR B N 1
ATOM 2172 C CA . THR B 1 106 ? -7.504 -16.016 -14 1 97.75 106 THR B CA 1
ATOM 2173 C C . THR B 1 106 ? -8.117 -16.656 -12.758 1 97.75 106 THR B C 1
ATOM 2175 O O . THR B 1 106 ? -8.82 -16 -11.992 1 97.75 106 THR B O 1
ATOM 2178 N N . GLN B 1 107 ? -7.863 -17.922 -12.555 1 97.94 107 GLN B N 1
ATOM 2179 C CA . GLN B 1 107 ? -8.367 -18.625 -11.375 1 97.94 107 GLN B CA 1
ATOM 2180 C C . GLN B 1 107 ? -7.793 -18.047 -10.094 1 97.94 107 GLN B C 1
ATOM 2182 O O . GLN B 1 107 ? -8.516 -17.844 -9.117 1 97.94 107 GLN B O 1
ATOM 2187 N N . LEU B 1 108 ? -6.5 -17.797 -10.148 1 98.25 108 LEU B N 1
ATOM 2188 C CA . LEU B 1 108 ? -5.828 -17.172 -9.016 1 98.25 108 LEU B CA 1
ATOM 2189 C C . LEU B 1 108 ? -6.453 -15.82 -8.688 1 98.25 108 LEU B C 1
ATOM 2191 O O . LEU B 1 108 ? -6.816 -15.562 -7.535 1 98.25 108 LEU B O 1
ATOM 2195 N N . PHE B 1 109 ? -6.641 -14.984 -9.672 1 98.69 109 PHE B N 1
ATOM 2196 C CA . PHE B 1 109 ? -7.199 -13.648 -9.539 1 98.69 109 PHE B CA 1
ATOM 2197 C C . PHE B 1 109 ? -8.602 -13.703 -8.953 1 98.69 109 PHE B C 1
ATOM 2199 O O . PHE B 1 109 ? -8.898 -13.008 -7.98 1 98.69 109 PHE B O 1
ATOM 2206 N N . LYS B 1 110 ? -9.43 -14.508 -9.477 1 98.56 110 LYS B N 1
ATOM 2207 C CA . LYS B 1 110 ? -10.82 -14.602 -9.039 1 98.56 110 LYS B CA 1
ATOM 2208 C C . LYS B 1 110 ? -10.906 -15.117 -7.602 1 98.56 110 LYS B C 1
ATOM 2210 O O . LYS B 1 110 ? -11.773 -14.695 -6.836 1 98.56 110 LYS B O 1
ATOM 2215 N N . TYR B 1 111 ? -10.086 -16.078 -7.328 1 98.62 111 TYR B N 1
ATOM 2216 C CA . TYR B 1 111 ? -10.031 -16.578 -5.961 1 98.62 111 TYR B CA 1
ATOM 2217 C C . TYR B 1 111 ? -9.688 -15.461 -4.98 1 98.62 111 TYR B C 1
ATOM 2219 O O . TYR B 1 111 ? -10.344 -15.305 -3.953 1 98.62 111 TYR B O 1
ATOM 2227 N N . VAL B 1 112 ? -8.664 -14.664 -5.27 1 98.5 112 VAL B N 1
ATOM 2228 C CA . VAL B 1 112 ? -8.211 -13.578 -4.402 1 98.5 112 VAL B CA 1
ATOM 2229 C C . VAL B 1 112 ? -9.273 -12.484 -4.348 1 98.5 112 VAL B C 1
ATOM 2231 O O . VAL B 1 112 ? -9.531 -11.914 -3.287 1 98.5 112 VAL B O 1
ATOM 2234 N N . GLU B 1 113 ? -9.844 -12.195 -5.473 1 98.31 113 GLU B N 1
ATOM 2235 C CA . GLU B 1 113 ? -10.938 -11.227 -5.516 1 98.31 113 GLU B CA 1
ATOM 2236 C C . GLU B 1 113 ? -12.055 -11.625 -4.559 1 98.31 113 GLU B C 1
ATOM 2238 O O . GLU B 1 113 ? -12.547 -10.789 -3.795 1 98.31 113 GLU B O 1
ATOM 2243 N N . LYS B 1 114 ? -12.453 -12.867 -4.637 1 98 114 LYS B N 1
ATOM 2244 C CA . LYS B 1 114 ? -13.492 -13.375 -3.746 1 98 114 LYS B CA 1
ATOM 2245 C C . LYS B 1 114 ? -13.094 -13.219 -2.283 1 98 114 LYS B C 1
ATOM 2247 O O . LYS B 1 114 ? -13.898 -12.789 -1.453 1 98 114 LYS B O 1
ATOM 2252 N N . LYS B 1 115 ? -11.898 -13.555 -1.957 1 97.94 115 LYS B N 1
ATOM 2253 C CA . LYS B 1 115 ? -11.398 -13.422 -0.594 1 97.94 115 LYS B CA 1
ATOM 2254 C C . LYS B 1 115 ? -11.391 -11.961 -0.153 1 97.94 115 LYS B C 1
ATOM 2256 O O . LYS B 1 115 ? -11.672 -11.648 1.008 1 97.94 115 LYS B O 1
ATOM 2261 N N . CYS B 1 116 ? -10.953 -11.117 -1.027 1 97.62 116 CYS B N 1
ATOM 2262 C CA . CYS B 1 116 ? -10.938 -9.68 -0.777 1 97.62 116 CYS B CA 1
ATOM 2263 C C . CYS B 1 116 ? -12.32 -9.18 -0.364 1 97.62 116 CYS B C 1
ATOM 2265 O O . CYS B 1 116 ? -12.453 -8.445 0.618 1 97.62 116 CYS B O 1
ATOM 2267 N N . ILE B 1 117 ? -13.336 -9.586 -1.05 1 97 117 ILE B N 1
ATOM 2268 C CA . ILE B 1 117 ? -14.719 -9.188 -0.79 1 97 117 ILE B CA 1
ATOM 2269 C C . ILE B 1 117 ? -15.18 -9.789 0.537 1 97 11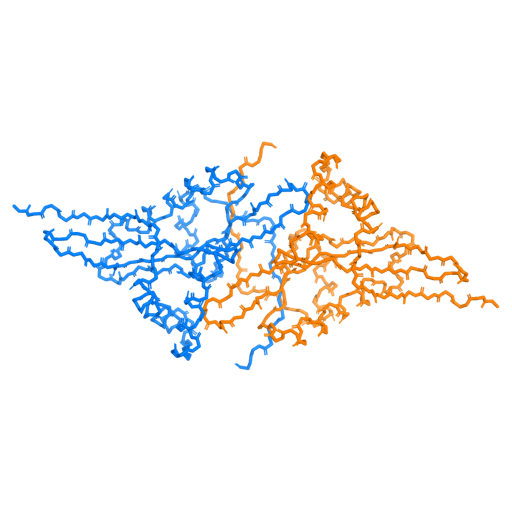7 ILE B C 1
ATOM 2271 O O . ILE B 1 117 ? -15.805 -9.094 1.352 1 97 117 ILE B O 1
ATOM 2275 N N . GLU B 1 118 ? -14.875 -11.031 0.747 1 97.25 118 GLU B N 1
ATOM 2276 C CA . GLU B 1 118 ? -15.242 -11.711 1.985 1 97.25 118 GLU B CA 1
ATOM 2277 C C . GLU B 1 118 ? -14.609 -11.023 3.197 1 97.25 118 GLU B C 1
ATOM 2279 O O . GLU B 1 118 ? -15.195 -11.023 4.285 1 97.25 118 GLU B O 1
ATOM 2284 N N . ALA B 1 119 ? -13.469 -10.461 3.01 1 96.62 119 ALA B N 1
ATOM 2285 C CA . ALA B 1 119 ? -12.742 -9.789 4.086 1 96.62 119 ALA B CA 1
ATOM 2286 C C . ALA B 1 119 ? -13.281 -8.375 4.305 1 96.62 119 ALA B C 1
ATOM 2288 O O . ALA B 1 119 ? -12.75 -7.625 5.129 1 96.62 119 ALA B O 1
ATOM 2289 N N . LYS B 1 120 ? -14.273 -7.926 3.514 1 96.31 120 LYS B N 1
ATOM 2290 C CA . LYS B 1 120 ? -14.906 -6.613 3.596 1 96.31 120 LYS B CA 1
ATOM 2291 C C . LYS B 1 120 ? -13.914 -5.504 3.277 1 96.31 120 LYS B C 1
ATOM 2293 O O . LYS B 1 120 ? -13.938 -4.441 3.904 1 96.31 120 LYS B O 1
ATOM 2298 N N . SER B 1 121 ? -12.969 -5.844 2.416 1 96.69 121 SER B N 1
ATOM 2299 C CA . SER B 1 121 ? -12.07 -4.812 1.896 1 96.69 121 SER B 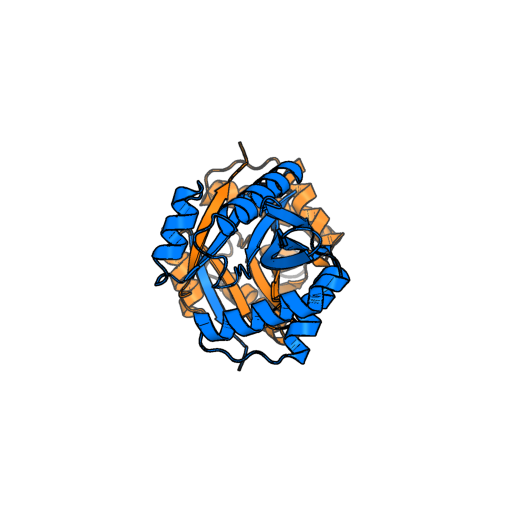CA 1
ATOM 2300 C C . SER B 1 121 ? -12.828 -3.811 1.031 1 96.69 121 SER B C 1
ATOM 2302 O O . SER B 1 121 ? -13.766 -4.176 0.325 1 96.69 121 SER B O 1
ATOM 2304 N N . ALA B 1 122 ? -12.344 -2.572 1.041 1 95.5 122 ALA B N 1
ATOM 2305 C CA . ALA B 1 122 ? -13.023 -1.536 0.269 1 95.5 122 ALA B CA 1
ATOM 2306 C C . ALA B 1 122 ? -12.539 -1.523 -1.179 1 95.5 122 ALA B C 1
ATOM 2308 O O . ALA B 1 122 ? -13.203 -0.978 -2.059 1 95.5 122 ALA B O 1
ATOM 2309 N N . SER B 1 123 ? -11.383 -2.086 -1.42 1 97.69 123 SER B N 1
ATOM 2310 C CA . SER B 1 123 ? -10.805 -2.018 -2.758 1 97.69 123 SER B CA 1
ATOM 2311 C C . SER B 1 123 ? -9.789 -3.137 -2.979 1 97.69 123 SER B C 1
ATOM 2313 O O . SER B 1 123 ? -9.164 -3.605 -2.031 1 97.69 123 SER B O 1
ATOM 2315 N N . PHE B 1 124 ? -9.781 -3.627 -4.164 1 98.62 124 PHE B N 1
ATOM 2316 C CA . PHE B 1 124 ? -8.742 -4.52 -4.672 1 98.62 124 PHE B CA 1
ATOM 2317 C C . PHE B 1 124 ? -7.895 -3.824 -5.727 1 98.62 124 PHE B C 1
ATOM 2319 O O . PHE B 1 124 ? -8.406 -3.379 -6.754 1 98.62 124 PHE B O 1
ATOM 2326 N N . ARG B 1 125 ? -6.539 -3.717 -5.43 1 98.69 125 ARG B N 1
ATOM 2327 C CA . ARG B 1 125 ? -5.68 -2.84 -6.223 1 98.69 125 ARG B CA 1
ATOM 2328 C C . ARG B 1 125 ? -4.418 -3.566 -6.672 1 98.69 125 ARG B C 1
ATOM 2330 O O . ARG B 1 125 ? -4.074 -4.621 -6.129 1 98.69 125 ARG B O 1
ATOM 2337 N N . LEU B 1 126 ? -3.773 -3.07 -7.637 1 98.56 126 LEU B N 1
ATOM 2338 C CA . LEU B 1 126 ? -2.424 -3.439 -8.047 1 98.56 126 LEU B CA 1
ATOM 2339 C C . LEU B 1 126 ? -1.774 -2.32 -8.859 1 98.56 126 LEU B C 1
ATOM 2341 O O . LEU B 1 126 ? -2.432 -1.336 -9.195 1 98.56 126 LEU B O 1
ATOM 2345 N N . TYR B 1 127 ? -0.502 -2.396 -9.031 1 97.81 127 TYR B N 1
ATOM 2346 C CA . TYR B 1 127 ? 0.193 -1.54 -9.984 1 97.81 127 TYR B CA 1
ATOM 2347 C C . TYR B 1 127 ? 1.01 -2.369 -10.969 1 97.81 127 TYR B C 1
ATOM 2349 O O . TYR B 1 127 ? 1.578 -3.398 -10.602 1 97.81 127 TYR B O 1
ATOM 2357 N N . VAL B 1 128 ? 0.953 -1.974 -12.172 1 96.12 128 VAL B N 1
ATOM 2358 C CA . VAL B 1 128 ? 1.546 -2.703 -13.289 1 96.12 128 VAL B CA 1
ATOM 2359 C C . VAL B 1 128 ? 2.453 -1.771 -14.094 1 96.12 128 VAL B C 1
ATOM 2361 O O . VAL B 1 128 ? 2.152 -0.586 -14.25 1 96.12 128 VAL B O 1
ATOM 2364 N N . ASP B 1 129 ? 3.572 -2.336 -14.602 1 95.12 129 ASP B N 1
ATOM 2365 C CA . ASP B 1 129 ? 4.461 -1.549 -15.445 1 95.12 129 ASP B CA 1
ATOM 2366 C C . ASP B 1 129 ? 3.699 -0.941 -16.625 1 95.12 129 ASP B C 1
ATOM 2368 O O . ASP B 1 129 ? 2.961 -1.641 -17.328 1 95.12 129 ASP B O 1
ATOM 2372 N N . LYS B 1 130 ? 3.904 0.355 -16.859 1 94.56 130 LYS B N 1
ATOM 2373 C CA . LYS B 1 130 ? 3.203 1.069 -17.922 1 94.56 130 LYS B CA 1
ATOM 2374 C C . LYS B 1 130 ? 3.482 0.441 -19.297 1 94.56 130 LYS B C 1
ATOM 2376 O O . LYS B 1 130 ? 2.654 0.526 -20.203 1 94.56 130 LYS B O 1
ATOM 2381 N N . LYS B 1 131 ? 4.625 -0.233 -19.469 1 93.56 131 LYS B N 1
ATOM 2382 C CA . LYS B 1 131 ? 5.035 -0.819 -20.75 1 93.56 131 LYS B CA 1
ATOM 2383 C C . LYS B 1 131 ? 4.488 -2.234 -20.906 1 93.56 131 LYS B C 1
ATOM 2385 O O . LYS B 1 131 ? 4.625 -2.844 -21.969 1 93.56 131 LYS B O 1
ATOM 2390 N N . ASN B 1 132 ? 3.955 -2.73 -19.812 1 93.06 132 ASN B N 1
ATOM 2391 C CA . ASN B 1 132 ? 3.408 -4.082 -19.875 1 93.06 132 ASN B CA 1
ATOM 2392 C C . ASN B 1 132 ? 1.941 -4.078 -20.297 1 93.06 132 ASN B C 1
ATOM 2394 O O . ASN B 1 132 ? 1.063 -4.422 -19.5 1 93.06 132 ASN B O 1
ATOM 2398 N N . ALA B 1 133 ? 1.692 -3.844 -21.531 1 93.5 133 ALA B N 1
ATOM 2399 C CA . ALA B 1 133 ? 0.346 -3.691 -22.078 1 93.5 133 ALA B CA 1
ATOM 2400 C C . ALA B 1 133 ? -0.454 -4.984 -21.922 1 93.5 133 ALA B C 1
ATOM 2402 O O . ALA B 1 133 ? -1.667 -4.949 -21.703 1 93.5 133 ALA B O 1
ATOM 2403 N N . ASN B 1 134 ? 0.19 -6.051 -22.094 1 92.44 134 ASN B N 1
ATOM 2404 C CA . ASN B 1 134 ? -0.479 -7.344 -21.984 1 92.44 134 ASN B CA 1
ATOM 2405 C C . ASN B 1 134 ? -1.061 -7.559 -20.578 1 92.44 134 ASN B C 1
ATOM 2407 O O . ASN B 1 134 ? -2.217 -7.957 -20.453 1 92.44 134 ASN B O 1
ATOM 2411 N N . ALA B 1 135 ? -0.218 -7.355 -19.562 1 93.44 135 ALA B N 1
ATOM 2412 C CA . ALA B 1 135 ? -0.705 -7.5 -18.188 1 93.44 135 ALA B CA 1
ATOM 2413 C C . ALA B 1 135 ? -1.878 -6.559 -17.922 1 93.44 135 ALA B C 1
ATOM 2415 O O . ALA B 1 135 ? -2.898 -6.973 -17.375 1 93.44 135 ALA B O 1
ATOM 2416 N N . LYS B 1 136 ? -1.747 -5.312 -18.297 1 95.81 136 LYS B N 1
ATOM 2417 C CA . LYS B 1 136 ? -2.809 -4.328 -18.109 1 95.81 136 LYS B CA 1
ATOM 2418 C C . LYS B 1 136 ? -4.113 -4.793 -18.75 1 95.81 136 LYS B C 1
ATOM 2420 O O . LYS B 1 136 ? -5.168 -4.75 -18.109 1 95.81 136 LYS B O 1
ATOM 2425 N N . SER B 1 137 ? -4.043 -5.195 -19.984 1 96.25 137 SER B N 1
ATOM 2426 C CA . SER B 1 137 ? -5.219 -5.672 -20.703 1 96.25 137 SER B CA 1
ATOM 2427 C C . SER B 1 137 ? -5.887 -6.828 -19.969 1 96.25 137 SER B C 1
ATOM 2429 O O . SER B 1 137 ? -7.117 -6.914 -19.922 1 96.25 137 SER B O 1
ATOM 2431 N N . THR B 1 138 ? -5.102 -7.711 -19.469 1 95.94 138 THR B N 1
ATOM 2432 C CA . THR B 1 138 ? -5.617 -8.852 -18.719 1 95.94 138 THR B CA 1
ATOM 2433 C C . THR B 1 138 ? -6.398 -8.391 -17.484 1 95.94 138 THR B C 1
ATOM 2435 O O . THR B 1 138 ? -7.504 -8.867 -17.234 1 95.94 138 THR B O 1
ATOM 2438 N N . TYR B 1 139 ? -5.836 -7.449 -16.688 1 97.81 139 TYR B N 1
ATOM 2439 C CA . TYR B 1 139 ? -6.492 -6.949 -15.484 1 97.81 139 TYR B CA 1
ATOM 2440 C C . TYR B 1 139 ? -7.801 -6.242 -15.836 1 97.81 139 TYR B C 1
ATOM 2442 O O . TYR B 1 139 ? -8.797 -6.395 -15.125 1 97.81 139 TYR B O 1
ATOM 2450 N N . LEU B 1 140 ? -7.742 -5.457 -16.922 1 97.62 140 LEU B N 1
ATOM 2451 C CA . LEU B 1 140 ? -8.953 -4.77 -17.359 1 97.62 140 LEU B CA 1
ATOM 2452 C C . LEU B 1 140 ? -10.031 -5.766 -17.766 1 97.62 140 LEU B C 1
ATOM 2454 O O . LEU B 1 140 ? -11.203 -5.594 -17.422 1 97.62 140 LEU B O 1
ATOM 2458 N N . LYS B 1 141 ? -9.68 -6.816 -18.453 1 97.25 141 LYS B N 1
ATOM 2459 C CA . LYS B 1 141 ? -10.617 -7.863 -18.875 1 97.25 141 LYS B CA 1
ATOM 2460 C C . LYS B 1 141 ? -11.211 -8.578 -17.656 1 97.25 141 LYS B C 1
ATOM 2462 O O . LYS B 1 141 ? -12.336 -9.078 -17.719 1 97.25 141 LYS B O 1
ATOM 2467 N N . LEU B 1 142 ? -10.477 -8.609 -16.625 1 97.69 142 LEU B N 1
ATOM 2468 C CA . LEU B 1 142 ? -10.914 -9.289 -15.414 1 97.69 142 LEU B CA 1
ATOM 2469 C C . LEU B 1 142 ? -11.789 -8.375 -14.562 1 97.69 142 LEU B C 1
ATOM 2471 O O . LEU B 1 142 ? -12.211 -8.758 -13.469 1 97.69 142 LEU B O 1
ATOM 2475 N N . GLY B 1 143 ? -12.008 -7.133 -14.969 1 97.5 143 GLY B N 1
ATOM 2476 C CA . GLY B 1 143 ? -12.992 -6.277 -14.32 1 97.5 143 GLY B CA 1
ATOM 2477 C C . GLY B 1 143 ? -12.367 -5.098 -13.594 1 97.5 143 GLY B C 1
ATOM 2478 O O . GLY B 1 143 ? -13.078 -4.266 -13.031 1 97.5 143 GLY B O 1
ATOM 2479 N N . MET B 1 144 ? -11.062 -5.02 -13.578 1 98.19 144 MET B N 1
ATOM 2480 C CA . MET B 1 144 ? -10.422 -3.855 -12.969 1 98.19 144 MET B CA 1
ATOM 2481 C C . MET B 1 144 ? -10.516 -2.643 -13.883 1 98.19 144 MET B C 1
ATOM 2483 O O . MET B 1 144 ? -10.773 -2.783 -15.078 1 98.19 144 MET B O 1
ATOM 2487 N N . GLN B 1 145 ? -10.289 -1.484 -13.258 1 97.94 145 GLN B N 1
ATOM 2488 C CA . GLN B 1 145 ? -10.258 -0.228 -14 1 97.94 145 GLN B CA 1
ATOM 2489 C C . GLN B 1 145 ? -8.961 0.532 -13.75 1 97.94 145 GLN B C 1
ATOM 2491 O O . GLN B 1 145 ? -8.359 0.401 -12.68 1 97.94 145 GLN B O 1
ATOM 2496 N N . GLU B 1 146 ? -8.57 1.309 -14.773 1 97.19 146 GLU B N 1
ATOM 2497 C CA . GLU B 1 146 ? -7.457 2.223 -14.539 1 97.19 146 GLU B CA 1
ATOM 2498 C C . GLU B 1 146 ? -7.797 3.238 -13.453 1 97.19 146 GLU B C 1
ATOM 2500 O O . GLU B 1 146 ? -8.883 3.818 -13.453 1 97.19 146 GLU B O 1
ATOM 2505 N N . SER B 1 147 ? -6.895 3.377 -12.516 1 97.12 147 SER B N 1
ATOM 2506 C CA . SER B 1 147 ? -7.125 4.34 -11.445 1 97.12 147 SER B CA 1
ATOM 2507 C C . SER B 1 147 ? -6.984 5.77 -11.945 1 97.12 147 SER B C 1
ATOM 2509 O O . SER B 1 147 ? -6.266 6.027 -12.914 1 97.12 147 SER B O 1
ATOM 2511 N N . HIS B 1 148 ? -7.652 6.684 -11.305 1 95.5 148 HIS B N 1
ATOM 2512 C CA . HIS B 1 148 ? -7.473 8.102 -11.586 1 95.5 148 HIS B CA 1
ATOM 2513 C C . HIS B 1 148 ? -6.25 8.656 -10.867 1 95.5 148 HIS B C 1
ATOM 2515 O O . HIS B 1 148 ? -6.016 9.867 -10.867 1 95.5 148 HIS B O 1
ATOM 2521 N N . TYR B 1 149 ? -5.484 7.766 -10.273 1 96.44 149 TYR B N 1
ATOM 2522 C CA . TYR B 1 149 ? -4.277 8.148 -9.555 1 96.44 149 TYR B CA 1
ATOM 2523 C C . TYR B 1 149 ? -3.031 7.82 -10.367 1 96.44 149 TYR B C 1
ATOM 2525 O O . TYR B 1 149 ? -3.053 6.918 -11.211 1 96.44 149 TYR B O 1
ATOM 2533 N N . GLU B 1 150 ? -2.043 8.555 -10.164 1 96.69 150 GLU B N 1
ATOM 2534 C CA . GLU B 1 150 ? -0.695 8.211 -10.609 1 96.69 150 GLU B CA 1
ATOM 2535 C C . GLU B 1 150 ? 0.26 8.094 -9.422 1 96.69 150 GLU B C 1
ATOM 2537 O O . GLU B 1 150 ? 0.024 8.68 -8.367 1 96.69 150 GLU B O 1
ATOM 2542 N N . MET B 1 151 ? 1.301 7.336 -9.656 1 97.81 151 MET B N 1
ATOM 2543 C CA . MET B 1 151 ? 2.197 7.016 -8.547 1 97.81 151 MET B CA 1
ATOM 2544 C C . MET B 1 151 ? 3.475 7.844 -8.633 1 97.81 151 MET B C 1
ATOM 2546 O O . MET B 1 151 ? 4.027 8.039 -9.711 1 97.81 151 MET B O 1
ATOM 2550 N N . CYS B 1 152 ? 3.951 8.344 -7.527 1 98.38 152 CYS B N 1
ATOM 2551 C CA . CYS B 1 152 ? 5.262 8.953 -7.34 1 98.38 152 CYS B CA 1
ATOM 2552 C C . CYS B 1 152 ? 6.078 8.18 -6.309 1 98.38 152 CYS B C 1
ATOM 2554 O O . CYS B 1 152 ? 5.523 7.629 -5.359 1 98.38 152 CYS B O 1
ATOM 2556 N N . GLU B 1 153 ? 7.336 8.133 -6.531 1 98.38 153 GLU B N 1
ATOM 2557 C CA . GLU B 1 153 ? 8.141 7.332 -5.613 1 98.38 153 GLU B CA 1
ATOM 2558 C C . GLU B 1 153 ? 9.562 7.871 -5.516 1 98.38 153 GLU B C 1
ATOM 2560 O O . GLU B 1 153 ? 10.008 8.625 -6.387 1 98.38 153 GLU B O 1
ATOM 2565 N N . MET B 1 154 ? 10.18 7.602 -4.48 1 97.62 154 MET B N 1
ATOM 2566 C CA . MET B 1 154 ? 11.602 7.754 -4.195 1 97.62 154 MET B CA 1
ATOM 2567 C C . MET B 1 154 ? 12.195 6.449 -3.68 1 97.62 154 MET B C 1
ATOM 2569 O O . MET B 1 154 ? 11.773 5.934 -2.643 1 97.62 154 MET B O 1
ATOM 2573 N N . ASN B 1 155 ? 13.086 5.871 -4.434 1 94.88 155 ASN B N 1
ATOM 2574 C CA . ASN B 1 155 ? 13.688 4.594 -4.062 1 94.88 155 ASN B CA 1
ATOM 2575 C C . ASN B 1 155 ? 15.023 4.793 -3.354 1 94.88 155 ASN B C 1
ATOM 2577 O O . ASN B 1 155 ? 15.805 5.676 -3.719 1 94.88 155 ASN B O 1
ATOM 2581 N N . PHE B 1 156 ? 15.297 4.055 -2.363 1 90.75 156 PHE B N 1
ATOM 2582 C CA . PHE B 1 156 ? 16.516 4.168 -1.562 1 90.75 156 PHE B CA 1
ATOM 2583 C C . PHE B 1 156 ? 17.406 2.953 -1.765 1 90.75 156 PHE B C 1
ATOM 2585 O O . PHE B 1 156 ? 18.5 2.877 -1.188 1 90.75 156 PHE B O 1
ATOM 2592 N N . TYR B 1 157 ? 16.969 2.004 -2.387 1 69.69 157 TYR B N 1
ATOM 2593 C CA . TYR B 1 157 ? 17.766 0.793 -2.57 1 69.69 157 TYR B CA 1
ATOM 2594 C C . TYR B 1 157 ? 18.797 0.983 -3.672 1 69.69 157 TYR B C 1
ATOM 2596 O O . TYR B 1 157 ? 18.609 1.786 -4.586 1 69.69 157 TYR B O 1
ATOM 2604 N N . GLU B 1 158 ? 20.156 0.657 -3.236 1 54.72 158 GLU B N 1
ATOM 2605 C CA . GLU B 1 158 ? 21.266 0.666 -4.188 1 54.72 158 GLU B CA 1
ATOM 2606 C C . GLU B 1 158 ? 21.094 -0.422 -5.246 1 54.72 158 GLU B C 1
ATOM 2608 O O . GLU B 1 158 ? 20.5 -1.465 -4.977 1 54.72 158 GLU B O 1
#

Nearest PDB structures (foldseek):
  8xjf-assembly1_A-2  TM=8.166E-01  e=1.197E-08  Arabidopsis thaliana
  8xjh-assembly1_A  TM=7.988E-01  e=1.197E-08  Arabidopsis thaliana
  1qsm-assembly1_D  TM=8.831E-01  e=1.214E-07  Saccharomyces cerevisiae
  7n1l-assembly4_F  TM=8.476E-01  e=7.453E-08  Brucella abortus 2308
  7n1l-assembly7_P  TM=8.423E-01  e=5.242E-07  Brucella abortus 2308

Secondary structure (DSSP, 8-state):
----EEEEEE--GGGHHHHHHHHHHHIIIII-----HHHHHHHHHHHHH-GGGEEEEEEEEEETTEEEEEEEEEEEEEEETTTTEEEEEEEEEEE-GGGTTTTHHHHHHHHHHHHHHHTT-SEEEEEEETT-HHHHHHHHHTT-EEEEEEEEEEE---/----EEEEEE--GGGHHHHHHHHHHHIIIII-----HHHHHHHHHHHHH-GGGEEEEEEEEEETTEEEEEEEEEEEEEEETTTTEEEEEEEEEEE-GGGTTTTHHHHHHHHHHHHHHHTT-SEEEEEEETT-HHHHHHHHHTT-EEEEEEEEEEE---

Radius of gyration: 21.09 Å; Cα contacts (8 Å, |Δi|>4): 602; chains: 2; bounding box: 42×79×47 Å